Protein AF-0000000067832190 (afdb_homodimer)

Secondary structure (DSSP, 8-state):
-----HHHHHIIIIIHHHHHHHHH-TT-HHHHHHHHHHHHHHHHHHHHHHTTSSPPTT-SHHHHHHHHHH-HHHHHHHHHHHHHHHSSB--TT--SS-BT-EEEEETTEEEEE-TT----S---S---EEE-TTSPEEEHHHHHHHHHHHHHHHHHHTTSS----/-----HHHHHIIIIIHHHHHHHHHSTT-HHHHHHHHHHHHHHHHHHHHHHTTSSPPTT-SHHHHHHHHHH-HHHHHHHHHHHHHHHSSB--TT-SSS-BT---EE-SSSEE---TT----S---S---EEE-TTSPEEEHHHHHHHHHHHHHHHHHHTTSS----

pLDDT: mean 70.48, std 23.51, range [25.56, 98.0]

Nearest PDB structures (foldseek):
  3c1y-assembly1_A  TM=4.754E-01  e=5.681E+00  Thermotoga maritima
  3c1y-assembly1_A  TM=4.359E-01  e=8.847E+00  Thermotoga maritima

Radius of gyration: 19.04 Å; Cα contacts (8 Å, |Δi|>4): 516; chains: 2; bounding box: 38×61×47 Å

Foldseek 3Di:
DPPLQQLNVLCVPQQVVLVVQCVVPVLAQVSLLRNLQSLLVSLQSVCCSVVVNHADDVGSVVSQLVLCVVQVLSLQSVLVNCQAVPQFDCDPSNDWQDGGQGQDDDPHRSASGRPPADPDPPPDRSRRFNATPVRDTDHSVVSSVSSVVSVVVVCCVVPSDPPDD/DPPLQQLNVLCVPQQVVLVVQCVVPVLAQVSLLRNLQSLLVSLQSVCCSVVVNHADDVGSVVSQLVLCVVQVLSLVSVLQNCCVVPLADPDPSNDWADGPQGQDPDPHRSQSGRPPQDPPPPPDRSRRFNATPVRDTDHSVVSSVSSVVSVVVVCCVVPSDPPDD

Solvent-accessible surface area (backbone atoms only — not comparable to full-atom values): 17419 Å² total; per-residue (Å²): 128,79,70,73,54,67,50,59,51,45,39,64,39,32,27,50,50,24,44,50,55,13,67,75,44,70,63,41,46,44,34,48,51,36,22,38,38,36,54,39,33,46,55,38,44,41,38,18,53,76,52,76,68,34,76,38,89,85,41,47,54,66,56,48,53,54,45,21,70,77,29,54,46,50,37,47,35,41,38,52,36,43,12,64,48,61,34,27,27,79,53,85,81,44,75,55,44,47,68,59,14,23,35,34,72,48,101,70,40,64,23,36,22,23,83,70,55,63,83,62,83,70,67,70,75,69,62,54,34,48,33,33,64,86,56,49,66,41,53,53,69,55,50,52,50,47,26,51,52,44,46,53,52,50,34,32,73,72,62,76,36,74,75,81,127,128,82,73,76,55,66,50,58,51,46,39,64,45,31,26,51,50,24,43,50,55,15,67,75,45,71,61,40,41,41,34,48,52,36,22,38,39,36,54,41,33,47,54,39,44,40,36,17,52,76,52,76,69,33,76,38,90,84,42,49,53,65,57,48,52,54,46,22,71,77,29,54,45,50,37,53,34,41,40,53,36,41,14,62,48,59,29,27,29,82,54,82,82,42,78,56,46,50,74,69,13,34,37,35,75,46,100,60,42,67,19,38,19,22,74,64,54,60,84,61,83,71,67,73,74,68,60,56,37,46,32,35,62,86,50,50,68,40,53,56,70,56,50,52,50,46,27,52,52,44,47,52,53,50,34,34,72,72,62,78,36,74,75,81,127

Structure (mmCIF, N/CA/C/O backbone):
data_AF-0000000067832190-model_v1
#
loop_
_entity.id
_entity.type
_entity.pdbx_description
1 polymer 'Uncharacterized protein'
#
loop_
_atom_site.group_PDB
_atom_site.id
_atom_site.type_symbol
_atom_site.label_atom_id
_atom_site.label_alt_id
_atom_site.label_comp_id
_atom_site.label_asym_id
_atom_site.label_entity_id
_atom_site.label_seq_id
_atom_site.pdbx_PDB_ins_code
_atom_site.Cartn_x
_atom_site.Cartn_y
_atom_site.Cartn_z
_atom_site.occupancy
_atom_site.B_iso_or_equiv
_atom_site.auth_seq_id
_atom_site.auth_comp_id
_atom_site.auth_asym_id
_atom_site.auth_atom_id
_atom_site.pdbx_PDB_model_num
ATOM 1 N N . MET A 1 1 ? -8.539 31.016 -2.289 1 26.8 1 MET A N 1
ATOM 2 C CA . MET A 1 1 ? -8.609 29.922 -1.318 1 26.8 1 MET A CA 1
ATOM 3 C C . MET A 1 1 ? -7.406 29 -1.448 1 26.8 1 MET A C 1
ATOM 5 O O . MET A 1 1 ? -7.031 28.609 -2.557 1 26.8 1 MET A O 1
ATOM 9 N N . ARG A 1 2 ? -6.375 29 -0.613 1 38.53 2 ARG A N 1
ATOM 10 C CA . ARG A 1 2 ? -5.039 28.422 -0.777 1 38.53 2 ARG A CA 1
ATOM 11 C C . ARG A 1 2 ? -5.109 27 -1.298 1 38.53 2 ARG A C 1
ATOM 13 O O . ARG A 1 2 ? -6.055 26.266 -0.996 1 38.53 2 ARG A O 1
ATOM 20 N N . ALA A 1 3 ? -4.613 26.578 -2.48 1 40.94 3 ALA A N 1
ATOM 21 C CA . ALA A 1 3 ? -4.363 25.312 -3.15 1 40.94 3 ALA A CA 1
ATOM 22 C C . ALA A 1 3 ? -4.324 24.156 -2.146 1 40.94 3 ALA A C 1
ATOM 24 O O . ALA A 1 3 ? -3.576 24.203 -1.166 1 40.94 3 ALA A O 1
ATOM 25 N N . ALA A 1 4 ? -5.547 23.625 -1.804 1 51.28 4 ALA A N 1
ATOM 26 C CA . ALA A 1 4 ? -5.461 22.594 -0.769 1 51.28 4 ALA A CA 1
ATOM 27 C C . ALA A 1 4 ? -4.145 21.828 -0.868 1 51.28 4 ALA A C 1
ATOM 29 O O . ALA A 1 4 ? -3.746 21.406 -1.955 1 51.28 4 ALA A O 1
ATOM 30 N N . VAL A 1 5 ? -3.168 22.094 0.098 1 67.88 5 VAL A N 1
ATOM 31 C CA . VAL A 1 5 ? -1.81 21.562 0.161 1 67.88 5 VAL A CA 1
ATOM 32 C C . VAL A 1 5 ? -1.833 20.062 -0.071 1 67.88 5 VAL A C 1
ATOM 34 O O . VAL A 1 5 ? -2.76 19.375 0.363 1 67.88 5 VAL A O 1
ATOM 37 N N . VAL A 1 6 ? -1.251 19.5 -1.041 1 74.62 6 VAL A N 1
ATOM 38 C CA . VAL A 1 6 ? -1.171 18.141 -1.563 1 74.62 6 VAL A CA 1
ATOM 39 C C . VAL A 1 6 ? -1.273 17.141 -0.416 1 74.62 6 VAL A C 1
ATOM 41 O O . VAL A 1 6 ? -2.072 16.203 -0.471 1 74.62 6 VAL A O 1
ATOM 44 N N . PRO A 1 7 ? -0.743 17.422 0.753 1 84.12 7 PRO A N 1
ATOM 45 C CA . PRO A 1 7 ? -0.857 16.469 1.857 1 84.12 7 PRO A CA 1
ATOM 46 C C . PRO A 1 7 ? -2.271 16.391 2.43 1 84.12 7 PRO A C 1
ATOM 48 O O . PRO A 1 7 ? -2.754 15.312 2.756 1 84.12 7 PRO A O 1
ATOM 51 N N . ILE A 1 8 ? -2.979 17.469 2.463 1 86.69 8 ILE A N 1
ATOM 52 C CA . ILE A 1 8 ? -4.328 17.484 3.018 1 86.69 8 ILE A CA 1
ATOM 53 C C . ILE A 1 8 ? -5.289 16.797 2.047 1 86.69 8 ILE A C 1
ATOM 55 O O . ILE A 1 8 ? -6.164 16.031 2.465 1 86.69 8 ILE A O 1
ATOM 59 N N . ALA A 1 9 ? -5.039 17.062 0.841 1 78.88 9 ALA A N 1
ATOM 60 C CA . ALA A 1 9 ? -5.867 16.391 -0.166 1 78.88 9 ALA A CA 1
ATOM 61 C C . ALA A 1 9 ? -5.676 14.883 -0.123 1 78.88 9 ALA A C 1
ATOM 63 O O . ALA A 1 9 ? -6.645 14.125 -0.217 1 78.88 9 ALA A O 1
ATOM 64 N N . PHE A 1 10 ? -4.434 14.43 0.008 1 83.5 10 PHE A N 1
ATOM 65 C CA . PHE A 1 10 ? -4.152 13 0.092 1 83.5 10 PHE A CA 1
ATOM 66 C C . PHE A 1 10 ? -4.789 12.398 1.337 1 83.5 10 PHE A C 1
ATOM 68 O O . PHE A 1 10 ? -5.391 11.32 1.273 1 83.5 10 PHE A O 1
ATOM 75 N N . ARG A 1 11 ? -4.645 13.086 2.434 1 89.75 11 ARG A N 1
ATOM 76 C CA . ARG A 1 11 ? -5.262 12.625 3.674 1 89.75 11 ARG A CA 1
ATOM 77 C C . ARG A 1 11 ? -6.766 12.445 3.506 1 89.75 11 ARG A C 1
ATOM 79 O O . ARG A 1 11 ? -7.316 11.406 3.867 1 89.75 11 ARG A O 1
ATOM 86 N N . ASP A 1 12 ? -7.41 13.352 2.918 1 86.06 12 ASP A N 1
ATOM 87 C CA . ASP A 1 12 ? -8.867 13.383 2.836 1 86.06 12 ASP A CA 1
ATOM 88 C C . ASP A 1 12 ? -9.375 12.398 1.784 1 86.06 12 ASP A C 1
ATOM 90 O O . ASP A 1 12 ? -10.461 11.828 1.932 1 86.06 12 ASP A O 1
ATOM 94 N N . GLU A 1 13 ? -8.547 12.125 0.854 1 83.06 13 GLU A N 1
ATOM 95 C CA . GLU A 1 13 ? -9.008 11.32 -0.269 1 83.06 13 GLU A CA 1
ATOM 96 C C . GLU A 1 13 ? -8.609 9.859 -0.1 1 83.06 13 GLU A C 1
ATOM 98 O O . GLU A 1 13 ? -9.281 8.961 -0.613 1 83.06 13 GLU A O 1
ATOM 103 N N . PHE A 1 14 ? -7.559 9.664 0.592 1 87.75 14 PHE A N 1
ATOM 104 C CA . PHE A 1 14 ? -7.047 8.297 0.627 1 87.75 14 PHE A CA 1
ATOM 105 C C . PHE A 1 14 ? -6.949 7.793 2.062 1 87.75 14 PHE A C 1
ATOM 107 O O . PHE A 1 14 ? -7.402 6.688 2.371 1 87.75 14 PHE A O 1
ATOM 114 N N . VAL A 1 15 ? -6.391 8.625 2.91 1 92.94 15 VAL A N 1
ATOM 115 C CA . VAL A 1 15 ? -6.105 8.133 4.254 1 92.94 15 VAL A CA 1
ATOM 116 C C . VAL A 1 15 ? -7.406 7.953 5.027 1 92.94 15 VAL A C 1
ATOM 118 O O . VAL A 1 15 ? -7.691 6.859 5.527 1 92.94 15 VAL A O 1
ATOM 121 N N . LEU A 1 16 ? -8.219 8.977 5.102 1 95.19 16 LEU A N 1
ATOM 122 C CA . LEU A 1 16 ? -9.43 8.922 5.91 1 95.19 16 LEU A CA 1
ATOM 123 C C . LEU A 1 16 ? -10.414 7.898 5.355 1 95.19 16 LEU A C 1
ATOM 125 O O . LEU A 1 16 ? -10.953 7.078 6.102 1 95.19 16 LEU A O 1
ATOM 129 N N . PRO A 1 17 ? -10.594 7.836 4.059 1 91.75 17 PRO A N 1
ATOM 130 C CA . PRO A 1 17 ? -11.484 6.797 3.535 1 91.75 17 PRO A CA 1
ATOM 131 C C . PRO A 1 17 ? -10.961 5.387 3.793 1 91.75 17 PRO A C 1
ATOM 133 O O . PRO A 1 17 ? -11.742 4.461 4.023 1 91.75 17 PRO A O 1
ATOM 136 N N . ALA A 1 18 ? -9.641 5.199 3.73 1 93 18 ALA A N 1
ATOM 137 C CA . ALA A 1 18 ? -9.07 3.887 4.027 1 93 18 ALA A CA 1
ATOM 138 C C . ALA A 1 18 ? -9.375 3.465 5.461 1 93 18 ALA A C 1
ATOM 140 O O . ALA A 1 18 ? -9.672 2.297 5.723 1 93 18 ALA A O 1
ATOM 141 N N . ILE A 1 19 ? -9.281 4.418 6.332 1 94.75 19 ILE A N 1
ATOM 142 C CA . ILE A 1 19 ? -9.562 4.137 7.734 1 94.75 19 ILE A CA 1
ATOM 143 C C . ILE A 1 19 ? -11.047 3.814 7.906 1 94.75 19 ILE A C 1
ATOM 145 O O . ILE A 1 19 ? -11.406 2.898 8.648 1 94.75 19 ILE A O 1
ATOM 149 N N . GLU A 1 20 ? -11.875 4.52 7.23 1 94.19 20 GLU A N 1
ATOM 150 C CA . GLU A 1 20 ? -13.305 4.23 7.293 1 94.19 20 GLU A CA 1
ATOM 151 C C . GLU A 1 20 ? -13.617 2.844 6.734 1 94.19 20 GLU A C 1
ATOM 153 O O . GLU A 1 20 ? -14.43 2.111 7.293 1 94.19 20 GLU A O 1
ATOM 158 N N . PHE A 1 21 ? -12.953 2.605 5.66 1 88.69 21 PHE A N 1
ATOM 159 C CA . PHE A 1 21 ? -13.07 1.279 5.066 1 88.69 21 PHE A CA 1
ATOM 160 C C . PHE A 1 21 ? -12.719 0.197 6.078 1 88.69 21 PHE A C 1
ATOM 162 O O . PHE A 1 21 ? -13.414 -0.816 6.184 1 88.69 21 PHE A O 1
ATOM 169 N N . TRP A 1 22 ? -11.695 0.325 6.789 1 87.81 22 TRP A N 1
ATOM 170 C CA . TRP A 1 22 ? -11.266 -0.619 7.816 1 87.81 22 TRP A CA 1
ATOM 171 C C . TRP A 1 22 ? -12.281 -0.676 8.961 1 87.81 22 TRP A C 1
ATOM 173 O O . TRP A 1 22 ? -12.641 -1.76 9.422 1 87.81 22 TRP A O 1
ATOM 183 N N . ARG A 1 23 ? -12.836 0.45 9.383 1 90.44 23 ARG A N 1
ATOM 184 C CA . ARG A 1 23 ? -13.766 0.518 10.508 1 90.44 23 ARG A CA 1
ATOM 185 C C . ARG A 1 23 ? -15.047 -0.248 10.203 1 90.44 23 ARG A C 1
ATOM 187 O O . ARG A 1 23 ? -15.672 -0.8 11.117 1 90.44 23 ARG A O 1
ATOM 194 N N . GLU A 1 24 ? -15.375 -0.333 8.922 1 88.25 24 GLU A N 1
ATOM 195 C CA . GLU A 1 24 ? -16.594 -1.043 8.531 1 88.25 24 GLU A CA 1
ATOM 196 C C . GLU A 1 24 ? -16.453 -2.543 8.781 1 88.25 24 GLU A C 1
ATOM 198 O O . GLU A 1 24 ? -17.438 -3.215 9.102 1 88.25 24 GLU A O 1
ATOM 203 N N . GLN A 1 25 ? -15.273 -3.104 8.562 1 83.94 25 GLN A N 1
ATOM 204 C CA . GLN A 1 25 ? -14.984 -4.516 8.797 1 83.94 25 GLN A CA 1
ATOM 205 C C . GLN A 1 25 ? -13.57 -4.707 9.336 1 83.94 25 GLN A C 1
ATOM 207 O O . GLN A 1 25 ? -12.688 -5.195 8.633 1 83.94 25 GLN A O 1
ATOM 212 N N . PRO A 1 26 ? -13.422 -4.449 10.617 1 78.19 26 PRO A N 1
ATOM 213 C CA . PRO A 1 26 ? -12.078 -4.383 11.203 1 78.19 26 PRO A CA 1
ATOM 214 C C . PRO A 1 26 ? -11.398 -5.746 11.273 1 78.19 26 PRO A C 1
ATOM 216 O O . PRO A 1 26 ? -10.188 -5.828 11.484 1 78.19 26 PRO A O 1
ATOM 219 N N . ASN A 1 27 ? -12.164 -6.805 10.945 1 72.75 27 ASN A N 1
ATOM 220 C CA . ASN A 1 27 ? -11.586 -8.141 11.055 1 72.75 27 ASN A CA 1
ATOM 221 C C . ASN A 1 27 ? -11.047 -8.633 9.711 1 72.75 27 ASN A C 1
ATOM 223 O O . ASN A 1 27 ? -10.477 -9.719 9.633 1 72.75 27 ASN A O 1
ATOM 227 N N . GLN A 1 28 ? -11.164 -7.844 8.648 1 77.69 28 GLN A N 1
ATOM 228 C CA . GLN A 1 28 ? -10.602 -8.203 7.355 1 77.69 28 GLN A CA 1
ATOM 229 C C . GLN A 1 28 ? -9.188 -7.645 7.195 1 77.69 28 GLN A C 1
ATOM 231 O O . GLN A 1 28 ? -9.008 -6.43 7.113 1 77.69 28 GLN A O 1
ATOM 236 N N . PRO A 1 29 ? -8.211 -8.445 7.086 1 78.44 29 PRO A N 1
ATOM 237 C CA . PRO A 1 29 ? -6.816 -8.008 7.109 1 78.44 29 PRO A CA 1
ATOM 238 C C . PRO A 1 29 ? -6.48 -7.055 5.965 1 78.44 29 PRO A C 1
ATOM 240 O O . PRO A 1 29 ? -5.672 -6.137 6.141 1 78.44 29 PRO A O 1
ATOM 243 N N . VAL A 1 30 ? -7.102 -7.285 4.871 1 84.38 30 VAL A N 1
ATOM 244 C CA . VAL A 1 30 ? -6.773 -6.473 3.703 1 84.38 30 VAL A CA 1
ATOM 245 C C . VAL A 1 30 ? -7.172 -5.023 3.955 1 84.38 30 VAL A C 1
ATOM 247 O O . VAL A 1 30 ? -6.5 -4.098 3.486 1 84.38 30 VAL A O 1
ATOM 250 N N . ARG A 1 31 ? -8.227 -4.805 4.738 1 86.62 31 ARG A N 1
ATOM 251 C CA . ARG A 1 31 ? -8.68 -3.451 5.027 1 86.62 31 ARG A CA 1
ATOM 252 C C . ARG A 1 31 ? -7.723 -2.744 5.98 1 86.62 31 ARG A C 1
ATOM 254 O O . ARG A 1 31 ? -7.469 -1.546 5.84 1 86.62 31 ARG A O 1
ATOM 261 N N . ALA A 1 32 ? -7.199 -3.537 6.945 1 84.56 32 ALA A N 1
ATOM 262 C CA . ALA A 1 32 ? -6.172 -2.996 7.832 1 84.56 32 ALA A CA 1
ATOM 263 C C . ALA A 1 32 ? -4.91 -2.641 7.055 1 84.56 32 ALA A C 1
ATOM 265 O O . ALA A 1 32 ? -4.332 -1.567 7.254 1 84.56 32 ALA A O 1
ATOM 266 N N . ALA A 1 33 ? -4.504 -3.52 6.195 1 85.94 33 ALA A N 1
ATOM 267 C CA . ALA A 1 33 ? -3.322 -3.281 5.375 1 85.94 33 ALA A CA 1
ATOM 268 C C . ALA A 1 33 ? -3.484 -2.02 4.531 1 85.94 33 ALA A C 1
ATOM 270 O O . ALA A 1 33 ? -2.539 -1.242 4.375 1 85.94 33 ALA A O 1
ATOM 271 N N . CYS A 1 34 ? -4.676 -1.822 4.004 1 90.88 34 CYS A N 1
ATOM 272 C CA . CYS A 1 34 ? -4.961 -0.639 3.197 1 90.88 34 CYS A CA 1
ATOM 273 C C . CYS A 1 34 ? -4.832 0.631 4.031 1 90.88 34 CYS A C 1
ATOM 275 O O . CYS A 1 34 ? -4.164 1.581 3.621 1 90.88 34 CYS A O 1
ATOM 277 N N . ALA A 1 35 ? -5.473 0.634 5.195 1 92.06 35 ALA A N 1
ATOM 278 C CA . ALA A 1 35 ? -5.418 1.804 6.066 1 92.06 35 ALA A CA 1
ATOM 279 C C . ALA A 1 35 ? -3.98 2.125 6.465 1 92.06 35 ALA A C 1
ATOM 281 O O . ALA A 1 35 ? -3.535 3.27 6.336 1 92.06 35 ALA A O 1
ATOM 282 N N . ILE A 1 36 ? -3.244 1.108 6.859 1 89.56 36 ILE A N 1
ATOM 283 C CA . ILE A 1 36 ? -1.863 1.268 7.301 1 89.56 36 ILE A CA 1
ATOM 284 C C . ILE A 1 36 ? -1.009 1.784 6.145 1 89.56 36 ILE A C 1
ATOM 286 O O . ILE A 1 36 ? -0.194 2.693 6.328 1 89.56 36 ILE A O 1
ATOM 290 N N . SER A 1 37 ? -1.224 1.258 5.016 1 91.75 37 SER A N 1
ATOM 291 C CA . SER A 1 37 ? -0.474 1.661 3.83 1 91.75 37 SER A CA 1
ATOM 292 C C . SER A 1 37 ? -0.701 3.135 3.508 1 91.75 37 SER A C 1
ATOM 294 O O . SER A 1 37 ? 0.255 3.879 3.279 1 91.75 37 SER A O 1
ATOM 296 N N . GLN A 1 38 ? -1.964 3.547 3.502 1 91.5 38 GLN A N 1
ATOM 297 C CA . GLN A 1 38 ? -2.262 4.93 3.146 1 91.5 38 GLN A CA 1
ATOM 298 C C . GLN A 1 38 ? -1.728 5.895 4.203 1 91.5 38 GLN A C 1
ATOM 300 O O . GLN A 1 38 ? -1.257 6.984 3.871 1 91.5 38 GLN A O 1
ATOM 305 N N . ILE A 1 39 ? -1.801 5.516 5.445 1 95.25 39 ILE A N 1
ATOM 306 C CA . ILE A 1 39 ? -1.241 6.34 6.512 1 95.25 39 ILE A CA 1
ATOM 307 C C . ILE A 1 39 ? 0.264 6.496 6.305 1 95.25 39 ILE A C 1
ATOM 309 O O . ILE A 1 39 ? 0.807 7.594 6.461 1 95.25 39 ILE A O 1
ATOM 313 N N . ASP A 1 40 ? 0.921 5.418 5.969 1 93.19 40 ASP A N 1
ATOM 314 C CA . ASP A 1 40 ? 2.365 5.461 5.762 1 93.19 40 ASP A CA 1
ATOM 315 C C . ASP A 1 40 ? 2.717 6.285 4.523 1 93.19 40 ASP A C 1
ATOM 317 O O . ASP A 1 40 ? 3.695 7.031 4.527 1 93.19 40 ASP A O 1
ATOM 321 N N . ILE A 1 41 ? 1.971 6.148 3.439 1 90.12 41 ILE A N 1
ATOM 322 C CA . ILE A 1 41 ? 2.244 6.844 2.188 1 90.12 41 ILE A CA 1
ATOM 323 C C . ILE A 1 41 ? 2.127 8.352 2.398 1 90.12 41 ILE A C 1
ATOM 325 O O . ILE A 1 41 ? 2.826 9.133 1.747 1 90.12 41 ILE A O 1
ATOM 329 N N . LEU A 1 42 ? 1.267 8.773 3.35 1 91.62 42 LEU A N 1
ATOM 330 C CA . LEU A 1 42 ? 1.141 10.195 3.641 1 91.62 42 LEU A CA 1
ATOM 331 C C . LEU A 1 42 ? 2.492 10.797 4.016 1 91.62 42 LEU A C 1
ATOM 333 O O . LEU A 1 42 ? 2.777 11.945 3.684 1 91.62 42 LEU A O 1
ATOM 337 N N . ALA A 1 43 ? 3.371 10.031 4.688 1 93.44 43 ALA A N 1
ATOM 338 C CA . ALA A 1 43 ? 4.699 10.523 5.043 1 93.44 43 ALA A CA 1
ATOM 339 C C . ALA A 1 43 ? 5.508 10.859 3.795 1 93.44 43 ALA A C 1
ATOM 341 O O . ALA A 1 43 ? 6.246 11.852 3.775 1 93.44 43 ALA A O 1
ATOM 342 N N . GLU A 1 44 ? 5.387 10.016 2.801 1 86.88 44 GLU A 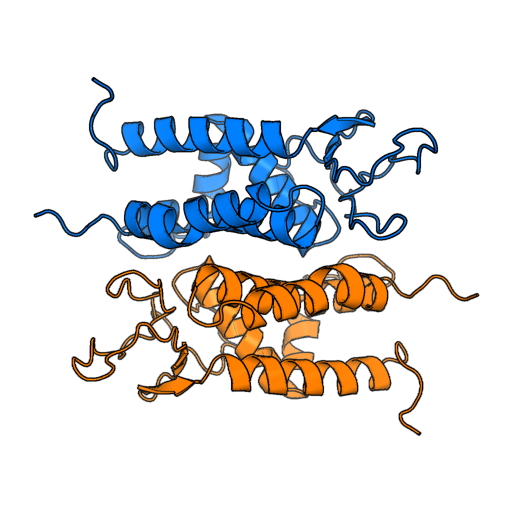N 1
ATOM 343 C CA . GLU A 1 44 ? 6.078 10.297 1.545 1 86.88 44 GLU A CA 1
ATOM 344 C C . GLU A 1 44 ? 5.5 11.531 0.861 1 86.88 44 GLU A C 1
ATOM 346 O O . GLU A 1 44 ? 6.242 12.359 0.333 1 86.88 44 GLU A O 1
ATOM 351 N N . VAL A 1 45 ? 4.199 11.641 0.871 1 83.94 45 VAL A N 1
ATOM 352 C CA . VAL A 1 45 ? 3.512 12.781 0.262 1 83.94 45 VAL A CA 1
ATOM 353 C C . VAL A 1 45 ? 3.955 14.07 0.938 1 83.94 45 VAL A C 1
ATOM 355 O O . VAL A 1 45 ? 4.258 15.062 0.263 1 83.94 45 VAL A O 1
ATOM 358 N N . VAL A 1 46 ? 4.02 14.062 2.246 1 88.69 46 VAL A N 1
ATOM 359 C CA . VAL A 1 46 ? 4.434 15.242 3.002 1 88.69 46 VAL A CA 1
ATOM 360 C C . VAL A 1 46 ? 5.902 15.547 2.711 1 88.69 46 VAL A C 1
ATOM 362 O O . VAL A 1 46 ? 6.27 16.703 2.498 1 88.69 46 VAL A O 1
ATOM 365 N N . ALA A 1 47 ? 6.746 14.492 2.686 1 87.94 47 ALA A N 1
ATOM 366 C CA . ALA A 1 47 ? 8.164 14.688 2.391 1 87.94 47 ALA A CA 1
ATOM 367 C C . ALA A 1 47 ? 8.359 15.367 1.042 1 87.94 47 ALA A C 1
ATOM 369 O O . ALA A 1 47 ? 9.164 16.297 0.917 1 87.94 47 ALA A O 1
ATOM 370 N N . ILE A 1 48 ? 7.637 14.93 0.047 1 79.44 48 ILE A N 1
ATOM 371 C CA . ILE A 1 48 ? 7.715 15.484 -1.302 1 79.44 48 ILE A CA 1
ATOM 372 C C . ILE A 1 48 ? 7.25 16.938 -1.294 1 79.44 48 ILE A C 1
ATOM 374 O O . ILE A 1 48 ? 7.902 17.812 -1.874 1 79.44 48 ILE A O 1
ATOM 378 N N . ASP A 1 49 ? 6.117 17.125 -0.627 1 80.56 49 ASP A N 1
ATOM 379 C CA . ASP A 1 49 ? 5.574 18.484 -0.571 1 80.56 49 ASP A CA 1
ATOM 380 C C . ASP A 1 49 ? 6.547 19.438 0.121 1 80.56 49 ASP A C 1
ATOM 382 O O . ASP A 1 49 ? 6.766 20.547 -0.347 1 80.56 49 ASP A O 1
ATOM 386 N N . GLN A 1 50 ? 7.148 19.016 1.207 1 86.56 50 GLN A N 1
ATOM 387 C CA . GLN A 1 50 ? 8.102 19.828 1.959 1 86.56 50 GLN A CA 1
ATOM 388 C C . GLN A 1 50 ? 9.359 20.109 1.139 1 86.56 50 GLN A C 1
ATOM 390 O O . GLN A 1 50 ? 10.086 21.062 1.414 1 86.56 50 GLN A O 1
ATOM 395 N N . SER A 1 51 ? 9.625 19.281 0.186 1 81.69 51 SER A N 1
ATOM 396 C CA . SER A 1 51 ? 10.812 19.422 -0.641 1 81.69 51 SER A CA 1
ATOM 397 C C . SER A 1 51 ? 10.5 20.172 -1.932 1 81.69 51 SER A C 1
ATOM 399 O O . SER A 1 51 ? 11.281 20.125 -2.889 1 81.69 51 SER A O 1
ATOM 401 N N . GLY A 1 52 ? 9.383 20.781 -2.053 1 72.5 52 GLY A N 1
ATOM 402 C CA . GLY A 1 52 ? 9.031 21.594 -3.211 1 72.5 52 GLY A CA 1
ATOM 403 C C . GLY A 1 52 ? 8.398 20.797 -4.332 1 72.5 52 GLY A C 1
ATOM 404 O O . GLY A 1 52 ? 8.484 21.172 -5.5 1 72.5 52 GLY A O 1
ATOM 405 N N . GLY A 1 53 ? 7.906 19.625 -3.938 1 70.5 53 GLY A N 1
ATOM 406 C CA . GLY A 1 53 ? 7.156 18.859 -4.918 1 70.5 53 GLY A CA 1
ATOM 407 C C . GLY A 1 53 ? 7.984 17.781 -5.598 1 70.5 53 GLY A C 1
ATOM 408 O O . GLY A 1 53 ? 7.523 17.156 -6.551 1 70.5 53 GLY A O 1
ATOM 409 N N . GLN A 1 54 ? 9.203 17.688 -5.105 1 66.75 54 GLN A N 1
ATOM 410 C CA . GLN A 1 54 ? 10.078 16.641 -5.629 1 66.75 54 GLN A CA 1
ATOM 411 C C . GLN A 1 54 ? 10.586 15.734 -4.512 1 66.75 54 GLN A C 1
ATOM 413 O O . GLN A 1 54 ? 10.648 16.156 -3.352 1 66.75 54 GLN A O 1
ATOM 418 N N . LEU A 1 55 ? 10.727 14.516 -5 1 69 55 LEU A N 1
ATOM 419 C CA . LEU A 1 55 ? 11.352 13.641 -4.02 1 69 55 LEU A CA 1
ATOM 420 C C . LEU A 1 55 ? 12.703 14.188 -3.578 1 69 55 LEU A C 1
ATOM 422 O O . LEU A 1 55 ? 13.508 14.594 -4.414 1 69 55 LEU A O 1
ATOM 426 N N . PRO A 1 56 ? 12.844 14.344 -2.281 1 74.44 56 PRO A N 1
ATOM 427 C CA . PRO A 1 56 ? 14.133 14.836 -1.787 1 74.44 56 PRO A CA 1
ATOM 428 C C . PRO A 1 56 ? 15.305 13.977 -2.25 1 74.44 56 PRO A C 1
ATOM 430 O O . PRO A 1 56 ? 15.125 12.805 -2.594 1 74.44 56 PRO A O 1
ATOM 433 N N . ARG A 1 57 ? 16.5 14.703 -2.221 1 76.19 57 ARG A N 1
ATOM 434 C CA . ARG A 1 57 ? 17.703 13.938 -2.477 1 76.19 57 ARG A CA 1
ATOM 435 C C . ARG A 1 57 ? 17.875 12.812 -1.456 1 76.19 57 ARG A C 1
ATOM 437 O O . ARG A 1 57 ? 17.766 13.047 -0.249 1 76.19 57 ARG A O 1
ATOM 444 N N . GLY A 1 58 ? 17.922 11.609 -1.833 1 75.69 58 GLY A N 1
ATOM 445 C CA . GLY A 1 58 ? 18.047 10.477 -0.928 1 75.69 58 GLY A CA 1
ATOM 446 C C . GLY A 1 58 ? 16.719 9.789 -0.646 1 75.69 58 GLY A C 1
ATOM 447 O O . GLY A 1 58 ? 16.656 8.867 0.164 1 75.69 58 GLY A O 1
ATOM 448 N N . GLY A 1 59 ? 15.68 10.438 -1.162 1 81.06 59 GLY A N 1
ATOM 449 C CA . GLY A 1 59 ? 14.367 9.836 -0.967 1 81.06 59 GLY A CA 1
ATOM 450 C C . GLY A 1 59 ? 13.648 10.367 0.259 1 81.06 59 GLY A C 1
ATOM 451 O O . GLY A 1 59 ? 14.094 11.336 0.879 1 81.06 59 GLY A O 1
ATOM 452 N N . ALA A 1 60 ? 12.547 9.742 0.583 1 85.88 60 ALA A N 1
ATOM 453 C CA . ALA A 1 60 ? 11.727 10.188 1.71 1 85.88 60 ALA A CA 1
ATOM 454 C C . ALA A 1 60 ? 12.25 9.617 3.025 1 85.88 60 ALA A C 1
ATOM 456 O O . ALA A 1 60 ? 11.742 9.953 4.098 1 85.88 60 ALA A O 1
ATOM 457 N N . GLY A 1 61 ? 13.289 8.797 2.949 1 89 61 GLY A N 1
ATOM 458 C CA . GLY A 1 61 ? 13.812 8.062 4.09 1 89 61 GLY A CA 1
ATOM 459 C C . GLY A 1 61 ? 14.203 8.961 5.25 1 89 61 GLY A C 1
ATOM 460 O O . GLY A 1 61 ? 13.672 8.812 6.355 1 89 61 GLY A O 1
ATOM 461 N N . PRO A 1 62 ? 15.078 9.953 5.02 1 88.56 62 PRO A N 1
ATOM 462 C CA . PRO A 1 62 ? 15.508 10.836 6.113 1 88.56 62 PRO A CA 1
ATOM 463 C C . PRO A 1 62 ? 14.336 11.562 6.77 1 88.56 62 PRO A C 1
ATOM 465 O O . PRO A 1 62 ? 14.289 11.68 7.996 1 88.56 62 PRO A O 1
ATOM 468 N N . PHE A 1 63 ? 13.422 12.117 6.023 1 91.56 63 PHE A N 1
ATOM 469 C CA . PHE A 1 63 ? 12.242 12.758 6.578 1 91.56 63 PHE A CA 1
ATOM 470 C C . PHE A 1 63 ? 11.453 11.789 7.441 1 91.56 63 PHE A C 1
ATOM 472 O O . PHE A 1 63 ? 11.016 12.141 8.539 1 91.56 63 PHE A O 1
ATOM 479 N N . ARG A 1 64 ? 11.289 10.57 6.953 1 92.81 64 ARG A N 1
ATOM 480 C CA . ARG A 1 64 ? 10.516 9.562 7.668 1 92.81 64 ARG A CA 1
ATOM 481 C C . ARG A 1 64 ? 11.219 9.141 8.953 1 92.81 64 ARG A C 1
ATOM 483 O O . ARG A 1 64 ? 10.562 8.859 9.961 1 92.81 64 ARG A O 1
ATOM 490 N N . ASP A 1 65 ? 12.5 9.062 8.867 1 88.94 65 ASP A N 1
ATOM 491 C CA . ASP A 1 65 ? 13.266 8.758 10.07 1 88.94 65 ASP A CA 1
ATOM 492 C C . ASP A 1 65 ? 13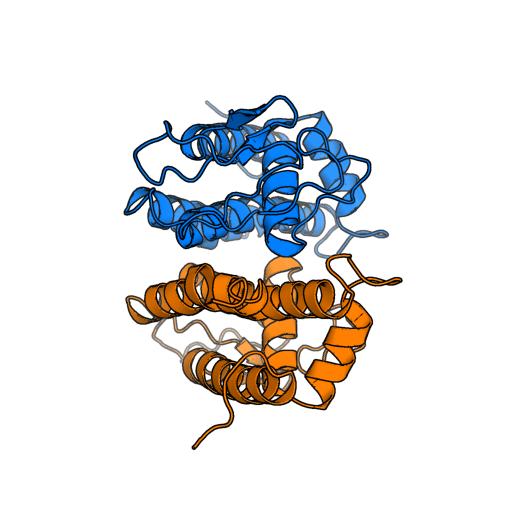.078 9.844 11.133 1 88.94 65 ASP A C 1
ATOM 494 O O . ASP A 1 65 ? 12.805 9.539 12.297 1 88.94 65 ASP A O 1
ATOM 498 N N . ASP A 1 66 ? 13.203 11.086 10.75 1 92 66 ASP A N 1
ATOM 499 C CA . ASP A 1 66 ? 13 12.211 11.664 1 92 66 ASP A CA 1
ATOM 500 C C . ASP A 1 66 ? 11.57 12.211 12.211 1 92 66 ASP A C 1
ATOM 502 O O . ASP A 1 66 ? 11.367 12.43 13.414 1 92 66 ASP A O 1
ATOM 506 N N . LEU A 1 67 ? 10.648 12 11.344 1 95.06 67 LEU A N 1
ATOM 507 C CA . LEU A 1 67 ? 9.242 11.93 11.719 1 95.06 67 LEU A CA 1
ATOM 508 C C . LEU A 1 67 ? 9.016 10.844 12.766 1 95.06 67 LEU A C 1
ATOM 510 O O . LEU A 1 67 ? 8.312 11.062 13.758 1 95.06 67 LEU A O 1
ATOM 514 N N . GLY A 1 68 ? 9.594 9.656 12.508 1 91.38 68 GLY A N 1
ATOM 515 C CA . GLY A 1 68 ? 9.461 8.555 13.438 1 91.38 68 GLY A CA 1
ATOM 516 C C . GLY A 1 68 ? 10.055 8.844 14.805 1 91.38 68 GLY A C 1
ATOM 517 O O . GLY A 1 68 ? 9.57 8.352 15.82 1 91.38 68 GLY A O 1
ATOM 518 N N . GLN A 1 69 ? 11.117 9.594 14.82 1 90.06 69 GLN A N 1
ATOM 519 C CA . GLN A 1 69 ? 11.719 9.992 16.078 1 90.06 69 GLN A CA 1
ATOM 520 C C . GLN A 1 69 ? 10.812 10.945 16.844 1 90.06 69 GLN A C 1
ATOM 522 O O . GLN A 1 69 ? 10.672 10.836 18.078 1 90.06 69 GLN A O 1
ATOM 527 N N . ARG A 1 70 ? 10.172 11.859 16.203 1 94.25 70 ARG A N 1
ATOM 528 C CA . ARG A 1 70 ? 9.273 12.812 16.828 1 94.25 70 ARG A CA 1
ATOM 529 C C . ARG A 1 70 ? 7.941 12.164 17.188 1 94.25 70 ARG A C 1
ATOM 531 O O . ARG A 1 70 ? 7.355 12.477 18.234 1 94.25 70 ARG A O 1
ATOM 538 N N . GLU A 1 71 ? 7.5 11.305 16.266 1 94.75 71 GLU A N 1
ATOM 539 C CA . GLU A 1 71 ? 6.203 10.641 16.391 1 94.75 71 GLU A CA 1
ATOM 540 C C . GLU A 1 71 ? 6.348 9.125 16.281 1 94.75 71 GLU A C 1
ATOM 542 O O . GLU A 1 71 ? 6.113 8.555 15.219 1 94.75 71 GLU A O 1
ATOM 547 N N . PRO A 1 72 ? 6.598 8.414 17.375 1 86.88 72 PRO A N 1
ATOM 548 C CA . PRO A 1 72 ? 6.855 6.977 17.344 1 86.88 72 PRO A CA 1
ATOM 549 C C . PRO A 1 72 ? 5.691 6.176 16.766 1 86.88 72 PRO A C 1
ATOM 551 O O . PRO A 1 72 ? 5.906 5.121 16.156 1 86.88 72 PRO A O 1
ATOM 554 N N . ALA A 1 73 ? 4.477 6.699 16.906 1 87.25 73 ALA A N 1
ATOM 555 C CA . ALA A 1 73 ? 3.316 6.02 16.344 1 87.25 73 ALA A CA 1
ATOM 556 C C . ALA A 1 73 ? 3.441 5.887 14.828 1 87.25 73 ALA A C 1
ATOM 558 O O . ALA A 1 73 ? 2.994 4.895 14.242 1 87.25 73 ALA A O 1
ATOM 559 N N . LEU A 1 74 ? 4.082 6.863 14.219 1 92.5 74 LEU A N 1
ATOM 560 C CA . LEU A 1 74 ? 4.234 6.828 12.773 1 92.5 74 LEU A CA 1
ATOM 561 C C . LEU A 1 74 ? 5.375 5.898 12.367 1 92.5 74 LEU A C 1
ATOM 563 O O . LEU A 1 74 ? 5.352 5.32 11.281 1 92.5 74 LEU A O 1
ATOM 567 N N . ALA A 1 75 ? 6.367 5.723 13.219 1 85.88 75 ALA A N 1
ATOM 568 C CA . ALA A 1 75 ? 7.398 4.711 12.992 1 85.88 75 ALA A CA 1
ATOM 569 C C . ALA A 1 75 ? 6.805 3.305 13.039 1 85.88 75 ALA A C 1
ATOM 571 O O . ALA A 1 75 ? 7.188 2.434 12.258 1 85.88 75 ALA A O 1
ATOM 572 N N . ARG A 1 76 ? 5.844 3.123 13.906 1 83.19 76 ARG A N 1
ATOM 573 C CA . ARG A 1 76 ? 5.184 1.825 14.016 1 83.19 76 ARG A CA 1
ATOM 574 C C . ARG A 1 76 ? 4.348 1.534 12.773 1 83.19 76 ARG A C 1
ATOM 576 O O . ARG A 1 76 ? 4.297 0.395 12.305 1 83.19 76 ARG A O 1
ATOM 583 N N . ILE A 1 77 ? 3.689 2.557 12.273 1 87.62 77 ILE A N 1
ATOM 584 C CA . ILE A 1 77 ? 2.938 2.42 11.031 1 87.62 77 ILE A CA 1
ATOM 585 C C . ILE A 1 77 ? 3.883 2.025 9.898 1 87.62 77 ILE A C 1
ATOM 587 O O . ILE A 1 77 ? 3.57 1.136 9.109 1 87.62 77 ILE A O 1
ATOM 591 N N . ARG A 1 78 ? 5.004 2.666 9.828 1 86.94 78 ARG A N 1
ATOM 592 C CA . ARG A 1 78 ? 5.988 2.363 8.789 1 86.94 78 ARG A CA 1
ATOM 593 C C . ARG A 1 78 ? 6.465 0.917 8.898 1 86.94 78 ARG A C 1
ATOM 595 O O . ARG A 1 78 ? 6.559 0.214 7.887 1 86.94 78 ARG A O 1
ATOM 602 N N . ASP A 1 79 ? 6.766 0.528 10.055 1 79.06 79 ASP A N 1
ATOM 603 C CA . ASP A 1 79 ? 7.215 -0.844 10.273 1 79.06 79 ASP A CA 1
ATOM 604 C C . ASP A 1 79 ? 6.141 -1.846 9.859 1 79.06 79 ASP A C 1
ATOM 606 O O . ASP A 1 79 ? 6.441 -2.867 9.234 1 79.06 79 ASP A O 1
ATOM 610 N N . ALA A 1 80 ? 4.906 -1.588 10.258 1 79.5 80 ALA A N 1
ATOM 611 C CA . ALA A 1 80 ? 3.795 -2.461 9.891 1 79.5 80 ALA A CA 1
ATOM 612 C C . ALA A 1 80 ? 3.625 -2.533 8.375 1 79.5 80 ALA A C 1
ATOM 614 O O . ALA A 1 80 ? 3.445 -3.615 7.812 1 79.5 80 ALA A O 1
ATOM 615 N N . HIS A 1 81 ? 3.693 -1.408 7.75 1 84.38 81 HIS A N 1
ATOM 616 C CA . HIS A 1 81 ? 3.566 -1.359 6.297 1 84.38 81 HIS A CA 1
ATOM 617 C C . HIS A 1 81 ? 4.703 -2.111 5.617 1 84.38 81 HIS A C 1
ATOM 619 O O . HIS A 1 81 ? 4.473 -2.904 4.703 1 84.38 81 HIS A O 1
ATOM 625 N N . ASP A 1 82 ? 5.938 -1.849 6.031 1 79.69 82 ASP A N 1
ATOM 626 C CA . ASP A 1 82 ? 7.102 -2.512 5.457 1 79.69 82 ASP A CA 1
ATOM 627 C C . ASP A 1 82 ? 7.027 -4.023 5.652 1 79.69 82 ASP A C 1
ATOM 629 O O . ASP A 1 82 ? 7.41 -4.789 4.766 1 79.69 82 ASP A O 1
ATOM 633 N N . SER A 1 83 ? 6.578 -4.406 6.801 1 74.88 83 SER A N 1
ATOM 634 C CA . SER A 1 83 ? 6.438 -5.832 7.066 1 74.88 83 SER A CA 1
ATOM 635 C C . SER A 1 83 ? 5.422 -6.473 6.125 1 74.88 83 SER A C 1
ATOM 637 O O . SER A 1 83 ? 5.617 -7.605 5.676 1 74.88 83 SER A O 1
ATOM 639 N N . HIS A 1 84 ? 4.355 -5.789 5.883 1 78.19 84 HIS A N 1
ATOM 640 C CA . HIS A 1 84 ? 3.338 -6.297 4.969 1 78.19 84 HIS A CA 1
ATOM 641 C C . HIS A 1 84 ? 3.879 -6.414 3.549 1 78.19 84 HIS A C 1
ATOM 643 O O . HIS A 1 84 ? 3.641 -7.414 2.869 1 78.19 84 HIS A O 1
ATOM 649 N N . LYS A 1 85 ? 4.613 -5.461 3.146 1 76.5 85 LYS A N 1
ATOM 650 C CA . LYS A 1 85 ? 5.09 -5.402 1.768 1 76.5 85 LYS A CA 1
ATOM 651 C C . LYS A 1 85 ? 6.266 -6.352 1.551 1 76.5 85 LYS A C 1
ATOM 653 O O . LYS A 1 85 ? 6.426 -6.91 0.465 1 76.5 85 LYS A O 1
ATOM 658 N N . HIS A 1 86 ? 7.121 -6.441 2.609 1 69.5 86 HIS A N 1
ATOM 659 C CA . HIS A 1 86 ? 8.383 -7.156 2.426 1 69.5 86 HIS A CA 1
ATOM 660 C C . HIS A 1 86 ? 8.375 -8.484 3.176 1 69.5 86 HIS A C 1
ATOM 662 O O . HIS A 1 86 ? 9.281 -9.305 2.996 1 69.5 86 HIS A O 1
ATOM 668 N N . GLY A 1 87 ? 7.422 -8.766 3.898 1 62.75 87 GLY A N 1
ATOM 669 C CA . GLY A 1 87 ? 7.383 -9.961 4.727 1 62.75 87 GLY A CA 1
ATOM 670 C C . GLY A 1 87 ? 8.328 -9.891 5.914 1 62.75 87 GLY A C 1
ATOM 671 O O . GLY A 1 87 ? 8.289 -10.758 6.789 1 62.75 87 GLY A O 1
ATOM 672 N N . HIS A 1 88 ? 9.289 -8.93 5.824 1 58.5 88 HIS A N 1
ATOM 673 C CA . HIS A 1 88 ? 10.258 -8.75 6.906 1 58.5 88 HIS A CA 1
ATOM 674 C C . HIS A 1 88 ? 10.648 -7.285 7.047 1 58.5 88 HIS A C 1
ATOM 676 O O . HIS A 1 88 ? 10.461 -6.492 6.121 1 58.5 88 HIS A O 1
ATOM 682 N N . LEU A 1 89 ? 10.992 -6.996 8.273 1 54.19 89 LEU A N 1
ATOM 683 C CA . LEU A 1 89 ? 11.594 -5.684 8.492 1 54.19 89 LEU A CA 1
ATOM 684 C C . LEU A 1 89 ? 13.102 -5.734 8.281 1 54.19 89 LEU A C 1
ATOM 686 O O . LEU A 1 89 ? 13.773 -6.652 8.758 1 54.19 89 LEU A O 1
ATOM 690 N N . SER A 1 90 ? 13.57 -4.941 7.352 1 53.41 90 SER A N 1
ATOM 691 C CA . SER A 1 90 ? 15.016 -4.953 7.133 1 53.41 90 SER A CA 1
ATOM 692 C C . SER A 1 90 ? 15.625 -3.586 7.406 1 53.41 90 SER A C 1
ATOM 694 O O . SER A 1 90 ? 16.844 -3.418 7.328 1 53.41 90 SER A O 1
ATOM 696 N N . ARG A 1 91 ? 14.781 -2.68 7.918 1 50 91 ARG A N 1
ATOM 697 C CA . ARG A 1 91 ? 15.328 -1.342 8.133 1 50 91 ARG A CA 1
ATOM 698 C C . ARG A 1 91 ? 15.977 -1.229 9.508 1 50 91 ARG A C 1
ATOM 700 O O . ARG A 1 91 ? 15.391 -1.648 10.508 1 50 91 ARG A O 1
ATOM 707 N N . ARG A 1 92 ? 17.078 -0.683 9.383 1 50.5 92 ARG A N 1
ATOM 708 C CA . ARG A 1 92 ? 17.797 -0.464 10.625 1 50.5 92 ARG A CA 1
ATOM 709 C C . ARG A 1 92 ? 17 0.412 11.586 1 50.5 92 ARG A C 1
ATOM 711 O O . ARG A 1 92 ? 17.109 0.262 12.805 1 50.5 92 ARG A O 1
ATOM 718 N N . SER A 1 93 ? 16.25 1.375 11.125 1 44.47 93 SER A N 1
ATOM 719 C CA . SER A 1 93 ? 15.523 2.316 11.969 1 44.47 93 SER A CA 1
ATOM 720 C C . SER A 1 93 ? 14.195 1.732 12.422 1 44.47 93 SER A C 1
ATOM 722 O O . SER A 1 93 ? 13.391 2.42 13.062 1 44.47 93 SER A O 1
ATOM 724 N N . ALA A 1 94 ? 14.023 0.484 12.031 1 51.16 94 ALA A N 1
ATOM 725 C CA . ALA A 1 94 ? 12.797 -0.158 12.492 1 51.16 94 ALA A CA 1
ATOM 726 C C . ALA A 1 94 ? 12.734 -0.208 14.016 1 51.16 94 ALA A C 1
ATOM 728 O O . ALA A 1 94 ? 13.75 -0.433 14.672 1 51.16 94 ALA A O 1
ATOM 729 N N . THR A 1 95 ? 11.883 0.418 14.57 1 49.12 95 THR A N 1
ATOM 730 C CA . THR A 1 95 ? 11.797 0.562 16.016 1 49.12 95 THR A CA 1
ATOM 731 C C . THR A 1 95 ? 11.109 -0.652 16.641 1 49.12 95 THR A C 1
ATOM 733 O O . THR A 1 95 ? 11.477 -1.079 17.75 1 49.12 95 THR A O 1
ATOM 736 N N . GLU A 1 96 ? 10.125 -0.936 16.188 1 49.03 96 GLU A N 1
ATOM 737 C CA . GLU A 1 96 ? 9.328 -1.89 16.953 1 49.03 96 GLU A CA 1
ATOM 738 C C . GLU A 1 96 ? 9.469 -3.303 16.391 1 49.03 96 GLU A C 1
ATOM 740 O O . GLU A 1 96 ? 9.289 -4.281 17.109 1 49.03 96 GLU A O 1
ATOM 745 N N . ILE A 1 97 ? 9.352 -3.365 15.055 1 47.19 97 ILE A N 1
ATOM 746 C CA . ILE A 1 97 ? 9.289 -4.711 14.492 1 47.19 97 ILE A CA 1
ATOM 747 C C . ILE A 1 97 ? 10.703 -5.195 14.164 1 47.19 97 ILE A C 1
ATOM 749 O O . ILE A 1 97 ? 11.484 -4.473 13.547 1 47.19 97 ILE A O 1
ATOM 753 N N . SER A 1 98 ? 11.117 -6 14.977 1 41.69 98 SER A N 1
ATOM 754 C CA . SER A 1 98 ? 12.492 -6.453 14.766 1 41.69 98 SER A CA 1
ATOM 755 C C . SER A 1 98 ? 12.719 -6.855 13.312 1 41.69 98 SER A C 1
ATOM 757 O O . SER A 1 98 ? 11.781 -7.254 12.617 1 41.69 98 SER A O 1
ATOM 759 N N . GLU A 1 99 ? 13.836 -6.613 12.898 1 41.78 99 GLU A N 1
ATOM 760 C CA . GLU A 1 99 ? 14.383 -7.113 11.641 1 41.78 99 GLU A CA 1
ATOM 761 C C . GLU A 1 99 ? 14.039 -8.586 11.438 1 41.78 99 GLU A C 1
ATOM 763 O O . GLU A 1 99 ? 14.188 -9.391 12.359 1 41.78 99 GLU A O 1
ATOM 768 N N . GLY A 1 100 ? 13.398 -8.945 10.258 1 41.09 100 GLY A N 1
ATOM 769 C CA . GLY A 1 100 ? 13.094 -10.336 9.945 1 41.09 100 GLY A CA 1
ATOM 770 C C . GLY A 1 100 ? 11.672 -10.727 10.289 1 41.09 100 GLY A C 1
ATOM 771 O O . GLY A 1 100 ? 11.273 -11.875 10.094 1 41.09 100 GLY A O 1
ATOM 772 N N . GLN A 1 101 ? 11.023 -9.914 10.875 1 42.62 101 GLN A N 1
ATOM 773 C CA . GLN A 1 101 ? 9.656 -10.305 11.227 1 42.62 101 GLN A CA 1
ATOM 774 C C . GLN A 1 101 ? 8.75 -10.297 10 1 42.62 101 GLN A C 1
ATOM 776 O O . GLN A 1 101 ? 8.844 -9.406 9.156 1 42.62 101 GLN A O 1
ATOM 781 N N . ARG A 1 102 ? 8.422 -11.508 9.625 1 39.81 102 ARG A N 1
ATOM 782 C CA . ARG A 1 102 ? 7.535 -11.719 8.484 1 39.81 102 ARG A CA 1
ATOM 783 C C . ARG A 1 102 ? 6.07 -11.594 8.898 1 39.81 102 ARG A C 1
ATOM 785 O O . ARG A 1 102 ? 5.719 -11.891 10.047 1 39.81 102 ARG A O 1
ATOM 792 N N . ALA A 1 103 ? 5.395 -10.953 7.953 1 39.31 103 ALA A N 1
ATOM 793 C CA . ALA A 1 103 ? 3.943 -11.078 8.07 1 39.31 103 ALA A CA 1
ATOM 794 C C . ALA A 1 103 ? 3.52 -12.547 8.086 1 39.31 103 ALA A C 1
ATOM 796 O O . ALA A 1 103 ? 3.994 -13.344 7.273 1 39.31 103 ALA A O 1
ATOM 797 N N . TYR A 1 104 ? 3.527 -13.375 9.008 1 38.59 104 TYR A N 1
ATOM 798 C CA . TYR A 1 104 ? 3.129 -14.773 9.078 1 38.59 104 TYR A CA 1
ATOM 799 C C . TYR A 1 104 ? 1.629 -14.922 8.852 1 38.59 104 TYR A 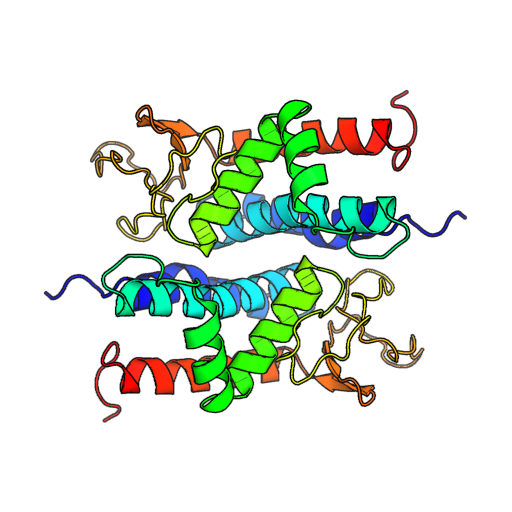C 1
ATOM 801 O O . TYR A 1 104 ? 0.843 -14.07 9.266 1 38.59 104 TYR A O 1
ATOM 809 N N . ARG A 1 105 ? 1.43 -15.711 7.77 1 35.44 105 ARG A N 1
ATOM 810 C CA . ARG A 1 105 ? 0.149 -16.25 7.332 1 35.44 105 ARG A CA 1
ATOM 811 C C . ARG A 1 105 ? -0.462 -17.156 8.398 1 35.44 105 ARG A C 1
ATOM 813 O O . ARG A 1 105 ? 0.183 -18.094 8.875 1 35.44 105 ARG A O 1
ATOM 820 N N . SER A 1 106 ? -0.905 -16.703 9.531 1 33.78 106 SER A N 1
ATOM 821 C CA . SER A 1 106 ? -1.678 -17.75 10.18 1 33.78 106 SER A CA 1
ATOM 822 C C . SER A 1 106 ? -2.99 -18.016 9.445 1 33.78 106 SER A C 1
ATOM 824 O O . SER A 1 106 ? -3.383 -17.219 8.578 1 33.78 106 SER A O 1
ATOM 826 N N . ALA A 1 107 ? -3.814 -18.875 9.953 1 32.31 107 ALA A N 1
ATOM 827 C CA . ALA A 1 107 ? -5.125 -19.344 9.508 1 32.31 107 ALA A CA 1
ATOM 828 C C . ALA A 1 107 ? -5.98 -18.188 9 1 32.31 107 ALA A C 1
ATOM 830 O O . ALA A 1 107 ? -6.914 -17.75 9.68 1 32.31 107 ALA A O 1
ATOM 831 N N . GLY A 1 108 ? -5.613 -17.484 7.871 1 30.77 108 GLY A N 1
ATOM 832 C CA . GLY A 1 108 ? -6.355 -16.578 7.02 1 30.77 108 GLY A CA 1
ATOM 833 C C . GLY A 1 108 ? -5.875 -15.141 7.121 1 30.77 108 GLY A C 1
ATOM 834 O O . GLY A 1 108 ? -6.402 -14.25 6.445 1 30.77 108 GLY A O 1
ATOM 835 N N . THR A 1 109 ? -5.562 -14.664 8.328 1 32.72 109 THR A N 1
ATOM 836 C CA . THR A 1 109 ? -5.199 -13.266 8.523 1 32.72 109 THR A CA 1
ATOM 837 C C . THR A 1 109 ? -3.705 -13.062 8.305 1 32.72 109 THR A C 1
ATOM 839 O O . THR A 1 109 ? -2.889 -13.883 8.727 1 32.72 109 THR A O 1
ATOM 842 N N . ALA A 1 110 ? -3.18 -12.609 7.418 1 35.16 110 ALA A N 1
ATOM 843 C CA . ALA A 1 110 ? -1.783 -12.203 7.266 1 35.16 110 ALA A CA 1
ATOM 844 C C . ALA A 1 110 ? -1.323 -11.359 8.445 1 35.16 110 ALA A C 1
ATOM 846 O O . ALA A 1 110 ? -1.955 -10.359 8.781 1 35.16 110 ALA A O 1
ATOM 847 N N . VAL A 1 111 ? -0.997 -12.094 9.719 1 37.59 111 VAL A N 1
ATOM 848 C CA . VAL A 1 111 ? -0.348 -11.508 10.883 1 37.59 111 VAL A CA 1
ATOM 849 C C . VAL A 1 111 ? 1.094 -11.141 10.539 1 37.59 111 VAL A C 1
ATOM 851 O O . VAL A 1 111 ? 1.778 -11.875 9.828 1 37.59 111 VAL A O 1
ATOM 854 N N . PHE A 1 112 ? 1.387 -9.969 10.359 1 38.28 112 PHE A N 1
ATOM 855 C CA . PHE A 1 112 ? 2.805 -9.625 10.32 1 38.28 112 PHE A CA 1
ATOM 856 C C . PHE A 1 112 ? 3.51 -10.109 11.578 1 38.28 112 PHE A C 1
ATOM 858 O O . PHE A 1 112 ? 3.119 -9.75 12.695 1 38.28 112 PHE A O 1
ATOM 865 N N . LEU A 1 113 ? 3.688 -11.594 11.664 1 37.53 113 LEU A N 1
ATOM 866 C CA . LEU A 1 113 ? 4.238 -12.289 12.82 1 37.53 113 LEU A CA 1
ATOM 867 C C . LEU A 1 113 ? 5.727 -11.992 12.977 1 37.53 113 LEU A C 1
ATOM 869 O O . LEU A 1 113 ? 6.461 -11.969 11.984 1 37.53 113 LEU A O 1
ATOM 873 N N . GLY A 1 114 ? 6.023 -11.234 13.773 1 34.97 114 GLY A N 1
ATOM 874 C CA . GLY A 1 114 ? 7.41 -11.234 14.219 1 34.97 114 GLY A CA 1
ATOM 875 C C . GLY A 1 114 ? 7.969 -12.625 14.43 1 34.97 114 GLY A C 1
ATOM 876 O O . GLY A 1 114 ? 7.227 -13.609 14.406 1 34.97 114 GLY A O 1
ATOM 877 N N . ARG A 1 115 ? 9.32 -12.891 14.32 1 32.66 115 ARG A N 1
ATOM 878 C CA . ARG A 1 115 ? 9.945 -14.18 14.555 1 32.66 115 ARG A CA 1
ATOM 879 C C . ARG A 1 115 ? 9.117 -15.016 15.531 1 32.66 115 ARG A C 1
ATOM 881 O O . ARG A 1 115 ? 9.078 -16.25 15.422 1 32.66 115 ARG A O 1
ATOM 888 N N . GLY A 1 116 ? 8.82 -14.516 16.766 1 30 116 GLY A N 1
ATOM 889 C CA . GLY A 1 116 ? 8.281 -15.336 17.844 1 30 116 GLY A CA 1
ATOM 890 C C . GLY A 1 116 ? 6.77 -15.492 17.766 1 30 116 GLY A C 1
ATOM 891 O O . GLY A 1 116 ? 6.121 -15.711 18.797 1 30 116 GLY A O 1
ATOM 892 N N . VAL A 1 117 ? 6.25 -15.039 16.891 1 30.84 117 VAL A N 1
ATOM 893 C CA . VAL A 1 117 ? 4.812 -15.188 17.109 1 30.84 117 VAL A CA 1
ATOM 894 C C . VAL A 1 117 ? 4.41 -16.656 16.953 1 30.84 117 VAL A C 1
ATOM 896 O O . VAL A 1 117 ? 4.621 -17.25 15.891 1 30.84 117 VAL A O 1
ATOM 899 N N . HIS A 1 118 ? 4.395 -17.156 18.047 1 27.84 118 HIS A N 1
ATOM 900 C CA . HIS A 1 118 ? 3.668 -18.375 18.344 1 27.84 118 HIS A CA 1
ATOM 901 C C . HIS A 1 118 ? 2.229 -18.297 17.844 1 27.84 118 HIS A C 1
ATOM 903 O O . HIS A 1 118 ? 1.561 -17.281 18.031 1 27.84 118 HIS A O 1
ATOM 909 N N . ARG A 1 119 ? 1.871 -18.984 16.875 1 29.02 119 ARG A N 1
ATOM 910 C CA . ARG A 1 119 ? 0.465 -19.328 16.703 1 29.02 119 ARG A CA 1
ATOM 911 C C . ARG A 1 119 ? -0.231 -19.484 18.047 1 29.02 119 ARG A C 1
ATOM 913 O O . ARG A 1 119 ? 0.105 -20.391 18.812 1 29.02 119 ARG A O 1
ATOM 920 N N . SER A 1 120 ? -0.307 -18.562 19 1 27.69 120 SER A N 1
ATOM 921 C CA . SER A 1 120 ? -1.089 -18.938 20.172 1 27.69 120 SER A CA 1
ATOM 922 C C . SER A 1 120 ? -2.527 -19.266 19.797 1 27.69 120 SER A C 1
ATOM 924 O O . SER A 1 120 ? -3.102 -18.656 18.891 1 27.69 120 SER A O 1
ATOM 926 N N . ARG A 1 121 ? -3.014 -20.406 20.141 1 27.53 121 ARG A N 1
ATOM 927 C CA . ARG A 1 121 ? -4.344 -21 20.281 1 27.53 121 ARG A CA 1
ATOM 928 C C . ARG A 1 121 ? -5.355 -19.953 20.734 1 27.53 121 ARG A C 1
ATOM 930 O O . ARG A 1 121 ? -6.566 -20.172 20.641 1 27.53 121 ARG A O 1
ATOM 937 N N . PHE A 1 122 ? -5.078 -19.203 21.75 1 26.28 122 PHE A N 1
ATOM 938 C CA . PHE A 1 122 ? -6.066 -18.484 22.531 1 26.28 122 PHE A CA 1
ATOM 939 C C . PHE A 1 122 ? -6.625 -17.297 21.75 1 26.28 122 PHE A C 1
ATOM 941 O O . PHE A 1 122 ? -7.512 -16.594 22.234 1 26.28 122 PHE A O 1
ATOM 948 N N . PHE A 1 123 ? -5.812 -16.578 21.141 1 28.12 123 PHE A N 1
ATOM 949 C CA . PHE A 1 123 ? -6.621 -15.492 20.594 1 28.12 123 PHE A CA 1
ATOM 950 C C . PHE A 1 123 ? -7.684 -16.031 19.656 1 28.12 123 PHE A C 1
ATOM 952 O O . PHE A 1 123 ? -7.371 -16.781 18.719 1 28.12 123 PHE A O 1
ATOM 959 N N . GLY A 1 124 ? -8.656 -16.344 20.172 1 27.44 124 GLY A N 1
ATOM 960 C CA . GLY A 1 124 ? -9.906 -16.703 19.531 1 27.44 124 GLY A CA 1
ATOM 961 C C . GLY A 1 124 ? -10.062 -16.094 18.141 1 27.44 124 GLY A C 1
ATOM 962 O O . GLY A 1 124 ? -9.625 -16.688 17.156 1 27.44 124 GLY A O 1
ATOM 963 N N . ARG A 1 125 ? -10.828 -14.859 18.266 1 29.28 125 ARG A N 1
ATOM 964 C CA . ARG A 1 125 ? -11.352 -14.133 17.109 1 29.28 125 ARG A CA 1
ATOM 965 C C . ARG A 1 125 ? -10.227 -13.445 16.344 1 29.28 125 ARG A C 1
ATOM 967 O O . ARG A 1 125 ? -9.195 -13.094 16.922 1 29.28 125 ARG A O 1
ATOM 974 N N . THR A 1 126 ? -10.102 -13.609 15 1 31.45 126 THR A N 1
ATOM 975 C CA . THR A 1 126 ? -9.266 -13.266 13.859 1 31.45 126 THR A CA 1
ATOM 976 C C . THR A 1 126 ? -8.766 -11.828 13.969 1 31.45 126 THR A C 1
ATOM 978 O O . THR A 1 126 ? -9.5 -10.891 13.648 1 31.45 126 THR A O 1
ATOM 981 N N . SER A 1 127 ? -8.688 -11.352 15.297 1 31.98 127 SER A N 1
ATOM 982 C CA . SER A 1 127 ? -8.258 -9.961 15.258 1 31.98 127 SER A CA 1
ATOM 983 C C . SER A 1 127 ? -6.82 -9.852 14.75 1 31.98 127 SER A C 1
ATOM 985 O O . SER A 1 127 ? -6.004 -10.742 14.984 1 31.98 127 SER A O 1
ATOM 987 N N . THR A 1 128 ? -6.574 -9.219 13.664 1 37.66 128 THR A N 1
ATOM 988 C CA . THR A 1 128 ? -5.332 -8.812 13.016 1 37.66 128 THR A CA 1
ATOM 989 C C . THR A 1 128 ? -4.434 -8.062 13.992 1 37.66 128 THR A C 1
ATOM 991 O O . THR A 1 128 ? -4.871 -7.105 14.633 1 37.66 128 THR A O 1
ATOM 994 N N . ALA A 1 129 ? -3.514 -8.789 14.766 1 43.81 129 ALA A N 1
ATOM 995 C CA . ALA A 1 129 ? -2.637 -8.016 15.641 1 43.81 129 ALA A CA 1
ATOM 996 C C . ALA A 1 129 ? -1.213 -7.977 15.094 1 43.81 129 ALA A C 1
ATOM 998 O O . ALA A 1 129 ? -0.8 -8.875 14.352 1 43.81 129 ALA A O 1
ATOM 999 N N . ILE A 1 130 ? -0.651 -6.859 14.984 1 49.72 130 ILE A N 1
ATOM 1000 C CA . ILE A 1 130 ? 0.786 -6.68 14.805 1 49.72 130 ILE A CA 1
ATOM 1001 C C . ILE A 1 130 ? 1.516 -7.094 16.078 1 49.72 130 ILE A C 1
ATOM 1003 O O . ILE A 1 130 ? 1.121 -6.703 17.188 1 49.72 130 ILE A O 1
ATOM 1007 N N . LEU A 1 131 ? 2.248 -8.25 15.953 1 50.28 131 LEU A N 1
ATOM 1008 C CA . LEU A 1 131 ? 2.943 -8.703 17.156 1 50.28 131 LEU A CA 1
ATOM 1009 C C . LEU A 1 131 ? 4.281 -7.988 17.297 1 50.28 131 LEU A C 1
ATOM 1011 O O . LEU A 1 131 ? 5.012 -7.816 16.328 1 50.28 131 LEU A O 1
ATOM 1015 N N . HIS A 1 132 ? 4.402 -7.387 18.484 1 48.78 132 HIS A N 1
ATOM 1016 C CA . HIS A 1 132 ? 5.695 -6.855 18.891 1 48.78 132 HIS A CA 1
ATOM 1017 C C . HIS A 1 132 ? 6.707 -7.977 19.109 1 48.78 132 HIS A C 1
ATOM 1019 O O . HIS A 1 132 ? 6.328 -9.133 19.281 1 48.78 132 HIS A O 1
ATOM 1025 N N . ASP A 1 133 ? 7.969 -7.543 18.938 1 49.06 133 ASP A N 1
ATOM 1026 C CA . ASP A 1 133 ? 9.047 -8.492 19.188 1 49.06 133 ASP A CA 1
ATOM 1027 C C . ASP A 1 133 ? 8.875 -9.172 20.547 1 49.06 133 ASP A C 1
ATOM 1029 O O . ASP A 1 133 ? 9.242 -10.336 20.703 1 49.06 133 ASP A O 1
ATOM 1033 N N . ASN A 1 134 ? 8.359 -8.398 21.391 1 49.22 134 ASN A N 1
ATOM 1034 C CA . ASN A 1 134 ? 8.234 -8.969 22.734 1 49.22 134 ASN A CA 1
ATOM 1035 C C . ASN A 1 134 ? 7.016 -9.883 22.844 1 49.22 134 ASN A C 1
ATOM 1037 O O . ASN A 1 134 ? 6.746 -10.438 23.906 1 49.22 134 ASN A O 1
ATOM 1041 N N . GLY A 1 135 ? 6.375 -10 21.812 1 52.34 135 GLY A N 1
ATOM 1042 C CA . GLY A 1 135 ? 5.242 -10.914 21.797 1 52.34 135 GLY A CA 1
ATOM 1043 C C . GLY A 1 135 ? 3.92 -10.219 22.062 1 52.34 135 GLY A C 1
ATOM 1044 O O . GLY A 1 135 ? 2.855 -10.828 21.938 1 52.34 135 GLY A O 1
ATOM 1045 N N . GLU A 1 136 ? 3.967 -8.977 22.469 1 54.81 136 GLU A N 1
ATOM 1046 C CA . GLU A 1 136 ? 2.729 -8.273 22.781 1 54.81 136 GLU A CA 1
ATOM 1047 C C . GLU A 1 136 ? 2.006 -7.832 21.516 1 54.81 136 GLU A C 1
ATOM 1049 O O . GLU A 1 136 ? 2.627 -7.301 20.594 1 54.81 136 GLU A O 1
ATOM 1054 N N . PRO A 1 137 ? 0.685 -8.227 21.484 1 58.34 137 PRO A N 1
ATOM 1055 C CA . PRO A 1 137 ? -0.081 -7.805 20.297 1 58.34 137 PRO A CA 1
ATOM 1056 C C . PRO A 1 137 ? -0.422 -6.316 20.312 1 58.34 137 PRO A C 1
ATOM 1058 O O . PRO A 1 137 ? -0.664 -5.746 21.375 1 58.34 137 PRO A O 1
ATOM 1061 N N . ILE A 1 138 ? -0.068 -5.645 19.234 1 62.72 138 ILE A N 1
ATOM 1062 C CA . ILE A 1 138 ? -0.562 -4.281 19.062 1 62.72 138 ILE A CA 1
ATOM 1063 C C . ILE A 1 138 ? -1.909 -4.301 18.359 1 62.72 138 ILE A C 1
ATOM 1065 O O . ILE A 1 138 ? -2.039 -4.891 17.281 1 62.72 138 ILE A O 1
ATOM 1069 N N . ASP A 1 139 ? -2.881 -3.779 19.047 1 70.88 139 ASP A N 1
ATOM 1070 C CA . ASP A 1 139 ? -4.211 -3.607 18.469 1 70.88 139 ASP A CA 1
ATOM 1071 C C . ASP A 1 139 ? -4.176 -2.633 17.297 1 70.88 139 ASP A C 1
ATOM 1073 O O . ASP A 1 139 ? -3.646 -1.525 17.406 1 70.88 139 ASP A O 1
ATOM 1077 N N . ILE A 1 140 ? -4.723 -3.053 16.125 1 77.5 140 ILE A N 1
ATOM 1078 C CA . ILE A 1 140 ? -4.707 -2.246 14.914 1 77.5 140 ILE A CA 1
ATOM 1079 C C . ILE A 1 140 ? -5.469 -0.943 15.148 1 77.5 140 ILE A C 1
ATOM 1081 O O . ILE A 1 140 ? -5.078 0.11 14.641 1 77.5 140 ILE A O 1
ATOM 1085 N N . GLY A 1 141 ? -6.57 -1.051 15.914 1 82.69 141 GLY A N 1
ATOM 1086 C CA . GLY A 1 141 ? -7.32 0.153 16.234 1 82.69 141 GLY A CA 1
ATOM 1087 C C . GLY A 1 141 ? -6.496 1.19 16.969 1 82.69 141 GLY A C 1
ATOM 1088 O O . GLY A 1 141 ? -6.547 2.379 16.656 1 82.69 141 GLY A O 1
ATOM 1089 N N . THR A 1 142 ? -5.746 0.733 17.891 1 84 142 THR A N 1
ATOM 1090 C CA . THR A 1 142 ? -4.867 1.62 18.641 1 84 142 THR A CA 1
ATOM 1091 C C . THR A 1 142 ? -3.768 2.184 17.75 1 84 142 THR A C 1
ATOM 1093 O O . THR A 1 142 ? -3.473 3.381 17.797 1 84 142 THR A O 1
ATOM 1096 N N . LEU A 1 143 ? -3.158 1.293 16.953 1 84.69 143 LEU A N 1
ATOM 1097 C CA . LEU A 1 143 ? -2.107 1.702 16.031 1 84.69 143 LEU A CA 1
ATOM 1098 C C . LEU A 1 143 ? -2.596 2.82 15.117 1 84.69 143 LEU A C 1
ATOM 1100 O O . LEU A 1 143 ? -1.923 3.844 14.969 1 84.69 143 LEU A O 1
ATOM 1104 N N . ILE A 1 144 ? -3.799 2.68 14.578 1 90.62 144 ILE A N 1
ATOM 1105 C CA . ILE A 1 144 ? -4.355 3.637 13.633 1 90.62 144 ILE A CA 1
ATOM 1106 C C . ILE A 1 144 ? -4.719 4.93 14.352 1 90.62 144 ILE A C 1
ATOM 1108 O O . ILE A 1 144 ? -4.418 6.023 13.875 1 90.62 144 ILE A O 1
ATOM 1112 N N . ARG A 1 145 ? -5.312 4.809 15.508 1 93.06 145 ARG A N 1
ATOM 1113 C CA . ARG A 1 145 ? -5.711 5.984 16.266 1 93.06 145 ARG A CA 1
ATOM 1114 C C . ARG A 1 145 ? -4.5 6.836 16.641 1 93.06 145 ARG A C 1
ATOM 1116 O O . ARG A 1 145 ? -4.488 8.047 16.406 1 93.06 145 ARG A O 1
ATOM 1123 N N . GLU A 1 146 ? -3.498 6.219 17.172 1 92.25 146 GLU A N 1
ATOM 1124 C CA . GLU A 1 146 ? -2.301 6.941 17.594 1 92.25 146 GLU A CA 1
ATOM 1125 C C . GLU A 1 146 ? -1.579 7.555 16.391 1 92.25 146 GLU A C 1
ATOM 1127 O O . GLU A 1 146 ? -1.035 8.656 16.484 1 92.25 146 GLU A O 1
ATOM 1132 N N . ALA A 1 147 ? -1.587 6.855 15.359 1 95.62 147 ALA A N 1
ATOM 1133 C CA . ALA A 1 147 ? -0.96 7.371 14.148 1 95.62 147 ALA A CA 1
ATOM 1134 C C . ALA A 1 147 ? -1.685 8.617 13.641 1 95.62 147 ALA A C 1
ATOM 1136 O O . ALA A 1 147 ? -1.048 9.594 1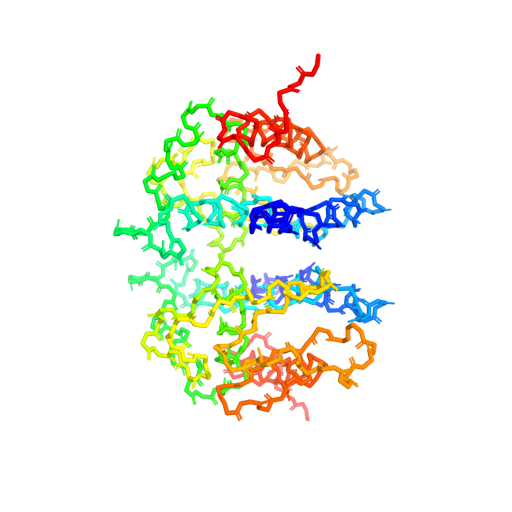3.242 1 95.62 147 ALA A O 1
ATOM 1137 N N . MET A 1 148 ? -3.002 8.578 13.68 1 97.94 148 MET A N 1
ATOM 1138 C CA . MET A 1 148 ? -3.762 9.711 13.164 1 97.94 148 MET A CA 1
ATOM 1139 C C . MET A 1 148 ? -3.639 10.914 14.094 1 97.94 148 MET A C 1
ATOM 1141 O O . MET A 1 148 ? -3.623 12.062 13.641 1 97.94 148 MET A O 1
ATOM 1145 N N . GLU A 1 149 ? -3.527 10.664 15.359 1 97.5 149 GLU A N 1
ATOM 1146 C CA . GLU A 1 149 ? -3.232 11.75 16.297 1 97.5 149 GLU A CA 1
ATOM 1147 C C . GLU A 1 149 ? -1.863 12.359 16.016 1 97.5 149 GLU A C 1
ATOM 1149 O O . GLU A 1 149 ? -1.709 13.586 16.031 1 97.5 149 GLU A O 1
ATOM 1154 N N . ALA A 1 150 ? -0.892 11.492 15.797 1 97.5 150 ALA A N 1
ATOM 1155 C CA . ALA A 1 150 ? 0.453 11.961 15.453 1 97.5 150 ALA A CA 1
ATOM 1156 C C . ALA A 1 150 ? 0.441 12.797 14.18 1 97.5 150 ALA A C 1
ATOM 1158 O O . ALA A 1 150 ? 1.074 13.852 14.117 1 97.5 150 ALA A O 1
ATOM 1159 N N . TRP A 1 151 ? -0.323 12.328 13.203 1 97.88 151 TRP A N 1
ATOM 1160 C CA . TRP A 1 151 ? -0.4 13.086 11.961 1 97.88 151 TRP A CA 1
ATOM 1161 C C . TRP A 1 151 ? -1.072 14.438 12.188 1 97.88 151 TRP A C 1
ATOM 1163 O O . TRP A 1 151 ? -0.674 15.438 11.594 1 97.88 151 TRP A O 1
ATOM 1173 N N . ASP A 1 152 ? -2.096 14.422 13 1 96.62 152 ASP A N 1
ATOM 1174 C CA . ASP A 1 152 ? -2.734 15.695 13.305 1 96.62 152 ASP A CA 1
ATOM 1175 C C . ASP A 1 152 ? -1.729 16.688 13.891 1 96.62 152 ASP A C 1
ATOM 1177 O O . ASP A 1 152 ? -1.642 17.828 13.445 1 96.62 152 ASP A O 1
ATOM 1181 N N . ARG A 1 153 ? -0.93 16.25 14.781 1 96.81 153 ARG A N 1
ATOM 1182 C CA . ARG A 1 153 ? 0.089 17.094 15.391 1 96.81 153 ARG A CA 1
ATOM 1183 C C . ARG A 1 153 ? 1.111 17.547 14.352 1 96.81 153 ARG A C 1
ATOM 1185 O O . ARG A 1 153 ? 1.455 18.734 14.289 1 96.81 153 ARG A O 1
ATOM 1192 N N . GLU A 1 154 ? 1.548 16.609 13.531 1 96.88 154 GLU A N 1
ATOM 1193 C CA . GLU A 1 154 ? 2.586 16.906 12.555 1 96.88 154 GLU A CA 1
ATOM 1194 C C . GLU A 1 154 ? 2.072 17.859 11.477 1 96.88 154 GLU A C 1
ATOM 1196 O O . GLU A 1 154 ? 2.781 18.781 11.07 1 96.88 154 GLU A O 1
ATOM 1201 N N . LEU A 1 155 ? 0.824 17.641 11.078 1 96.06 155 LEU A N 1
ATOM 1202 C CA . LEU A 1 155 ? 0.259 18.5 10.047 1 96.06 155 LEU A CA 1
ATOM 1203 C C . LEU A 1 155 ? 0.018 19.906 10.578 1 96.06 155 LEU A C 1
ATOM 1205 O O . LEU A 1 155 ? 0.161 20.891 9.852 1 96.06 155 LEU A O 1
ATOM 1209 N N . HIS A 1 156 ? -0.296 19.984 11.82 1 95.5 156 HIS A N 1
ATOM 1210 C CA . HIS A 1 156 ? -0.372 21.297 12.461 1 95.5 156 HIS A CA 1
ATOM 1211 C C . HIS A 1 156 ? 1.003 21.938 12.539 1 95.5 156 HIS A C 1
ATOM 1213 O O . HIS A 1 156 ? 1.159 23.125 12.195 1 95.5 156 HIS A O 1
ATOM 1219 N N . ARG A 1 157 ? 1.915 21.203 13.016 1 94.81 157 ARG A N 1
ATOM 1220 C CA . ARG A 1 157 ? 3.273 21.703 13.188 1 94.81 157 ARG A CA 1
ATOM 1221 C C . ARG A 1 157 ? 3.822 22.25 11.867 1 94.81 157 ARG A C 1
ATOM 1223 O O . ARG A 1 157 ? 4.496 23.281 11.852 1 94.81 157 ARG A O 1
ATOM 1230 N N . LEU A 1 158 ? 3.516 21.578 10.812 1 94.06 158 LEU A N 1
ATOM 1231 C CA . LEU A 1 158 ? 4.07 21.938 9.516 1 94.06 158 LEU A CA 1
ATOM 1232 C C . LEU A 1 158 ? 3.229 23 8.828 1 94.06 158 LEU A C 1
ATOM 1234 O O . LEU A 1 158 ? 3.568 23.469 7.738 1 94.06 158 LEU A O 1
ATOM 1238 N N . GLY A 1 159 ? 2.078 23.312 9.383 1 92.06 159 GLY A N 1
ATOM 1239 C CA . GLY A 1 159 ? 1.287 24.438 8.891 1 92.06 159 GLY A CA 1
ATOM 1240 C C . GLY A 1 159 ? 0.227 24.016 7.887 1 92.06 159 GLY A C 1
ATOM 1241 O O . GLY A 1 159 ? -0.326 24.859 7.176 1 92.06 159 GLY A O 1
ATOM 1242 N N . TYR A 1 160 ? 0.024 22.719 7.75 1 91.38 160 TYR A N 1
ATOM 1243 C CA . TYR A 1 160 ? -1.003 22.266 6.82 1 91.38 160 TYR A CA 1
ATOM 1244 C C . TYR A 1 160 ? -2.395 22.438 7.418 1 91.38 160 TYR A C 1
ATOM 1246 O O . TYR A 1 160 ? -3.385 22.531 6.688 1 91.38 160 TYR A O 1
ATOM 1254 N N . LEU A 1 161 ? -2.52 22.312 8.719 1 91.69 161 LEU A N 1
ATOM 1255 C CA . LEU A 1 161 ? -3.77 22.5 9.445 1 91.69 161 LEU A CA 1
ATOM 1256 C C . LEU A 1 161 ? -3.703 23.734 10.336 1 91.69 161 LEU A C 1
ATOM 1258 O O . LEU A 1 161 ? -2.623 24.109 10.797 1 91.69 161 LEU A O 1
ATOM 1262 N N . PRO A 1 162 ? -4.84 24.375 10.367 1 87.25 162 PRO A N 1
ATOM 1263 C CA . PRO A 1 162 ? -4.848 25.547 11.258 1 87.25 162 PRO A CA 1
ATOM 1264 C C . PRO A 1 162 ? -4.539 25.172 12.711 1 87.25 162 PRO A C 1
ATOM 1266 O O . PRO A 1 162 ? -4.711 24.016 13.102 1 87.25 162 PRO A O 1
ATOM 1269 N N . PRO A 1 163 ? -3.875 26.172 13.445 1 79.06 163 PRO A N 1
ATOM 1270 C CA . PRO A 1 163 ? -3.578 25.906 14.852 1 79.06 163 PRO A CA 1
ATOM 1271 C C . PRO A 1 163 ? -4.797 25.406 15.625 1 79.06 163 PRO A C 1
ATOM 1273 O O . PRO A 1 163 ? -5.93 25.766 15.297 1 79.06 163 PRO A O 1
ATOM 1276 N N . ALA A 1 164 ? -4.582 24.312 16.297 1 64.19 164 ALA A N 1
ATOM 1277 C CA . ALA A 1 164 ? -5.68 23.828 17.125 1 64.19 164 ALA A CA 1
ATOM 1278 C C . ALA A 1 164 ? -6.23 24.953 18 1 64.19 164 ALA A C 1
ATOM 1280 O O . ALA A 1 164 ? -5.473 25.781 18.516 1 64.19 164 ALA A O 1
ATOM 1281 N N . GLU A 1 165 ? -7.426 25.391 17.844 1 54.34 165 GLU A N 1
ATOM 1282 C CA . GLU A 1 165 ? -7.977 26.359 18.781 1 54.34 165 GLU A CA 1
ATOM 1283 C C . GLU A 1 165 ? -7.898 25.844 20.219 1 54.34 165 GLU A C 1
ATOM 1285 O O . GLU A 1 165 ? -7.945 24.641 20.453 1 54.34 165 GLU A O 1
ATOM 1290 N N . MET B 1 1 ? -0.384 -32.344 3.197 1 26.52 1 MET B N 1
ATOM 1291 C CA . MET B 1 1 ? -0.936 -31.359 2.287 1 26.52 1 MET B CA 1
ATOM 1292 C C . MET B 1 1 ? 0.02 -30.188 2.129 1 26.52 1 MET B C 1
ATOM 1294 O O . MET B 1 1 ? 0.537 -29.656 3.119 1 26.52 1 MET B O 1
ATOM 1298 N N . ARG B 1 2 ? 0.812 -30 1.079 1 38.38 2 ARG B N 1
ATOM 1299 C CA . ARG B 1 2 ? 1.971 -29.125 0.924 1 38.38 2 ARG B CA 1
ATOM 1300 C C . ARG B 1 2 ? 1.678 -27.719 1.457 1 38.38 2 ARG B C 1
ATOM 1302 O O . ARG B 1 2 ? 0.533 -27.266 1.419 1 38.38 2 ARG B O 1
ATOM 1309 N N . ALA B 1 3 ? 2.305 -27.109 2.494 1 40.62 3 ALA B N 1
ATOM 1310 C CA . ALA B 1 3 ? 2.383 -25.766 3.07 1 40.62 3 ALA B CA 1
ATOM 1311 C C . ALA B 1 3 ? 1.876 -24.719 2.088 1 40.62 3 ALA B C 1
ATOM 1313 O O . ALA B 1 3 ? 2.342 -24.641 0.948 1 40.62 3 ALA B O 1
ATOM 1314 N N . ALA B 1 4 ? 0.52 -24.5 2.035 1 51.06 4 ALA B N 1
ATOM 1315 C CA . ALA B 1 4 ? 0.079 -23.547 1.021 1 51.06 4 ALA B CA 1
ATOM 1316 C C . ALA B 1 4 ? 1.143 -22.484 0.771 1 51.06 4 ALA B C 1
ATOM 1318 O O . ALA B 1 4 ? 1.695 -21.906 1.716 1 51.06 4 ALA B O 1
ATOM 1319 N N . VAL B 1 5 ? 1.867 -22.578 -0.412 1 68.81 5 VAL B N 1
ATOM 1320 C CA . VAL B 1 5 ? 3.008 -21.766 -0.821 1 68.81 5 VAL B CA 1
ATOM 1321 C C . VAL B 1 5 ? 2.713 -20.281 -0.558 1 68.81 5 VAL B C 1
ATOM 1323 O O . VAL B 1 5 ? 1.581 -19.828 -0.742 1 68.81 5 VAL B O 1
ATOM 1326 N N . VAL B 1 6 ? 3.381 -19.594 0.273 1 73.94 6 VAL B N 1
ATOM 1327 C CA . VAL B 1 6 ? 3.287 -18.234 0.8 1 73.94 6 VAL B CA 1
ATOM 1328 C C . VAL B 1 6 ? 2.689 -17.312 -0.257 1 73.94 6 VAL B C 1
ATOM 1330 O O . VAL B 1 6 ? 1.744 -16.562 0.022 1 73.94 6 VAL B O 1
ATOM 1333 N N . PRO B 1 7 ? 2.953 -17.516 -1.526 1 84.12 7 PRO B N 1
ATOM 1334 C CA . PRO B 1 7 ? 2.365 -16.641 -2.543 1 84.12 7 PRO B CA 1
ATOM 1335 C C . PRO B 1 7 ? 0.874 -16.891 -2.748 1 84.12 7 PRO B C 1
ATOM 1337 O O . PRO B 1 7 ? 0.101 -15.953 -2.914 1 84.12 7 PRO B O 1
ATOM 1340 N N . ILE B 1 8 ? 0.426 -18.094 -2.631 1 86.69 8 ILE B N 1
ATOM 1341 C CA . ILE B 1 8 ? -0.982 -18.422 -2.834 1 86.69 8 ILE B CA 1
ATOM 1342 C C . ILE B 1 8 ? -1.8 -17.938 -1.638 1 86.69 8 ILE B C 1
ATOM 1344 O O . ILE B 1 8 ? -2.896 -17.391 -1.805 1 86.69 8 ILE B O 1
ATOM 1348 N N . ALA B 1 9 ? -1.204 -18.094 -0.536 1 78.62 9 ALA B N 1
ATOM 1349 C CA . ALA B 1 9 ? -1.88 -17.609 0.663 1 78.62 9 ALA B CA 1
ATOM 1350 C C . ALA B 1 9 ? -2.049 -16.094 0.615 1 78.62 9 ALA B C 1
ATOM 1352 O O . ALA B 1 9 ? -3.107 -15.562 0.968 1 78.62 9 ALA B O 1
ATOM 1353 N N . PHE B 1 10 ? -1.003 -15.391 0.197 1 83.31 10 PHE B N 1
ATOM 1354 C CA . PHE B 1 10 ? -1.074 -13.938 0.088 1 83.31 10 PHE B CA 1
ATOM 1355 C C . PHE B 1 10 ? -2.115 -13.523 -0.944 1 83.31 10 PHE B C 1
ATOM 1357 O O . PHE B 1 10 ? -2.9 -12.602 -0.707 1 83.31 10 PHE B O 1
ATOM 1364 N N . ARG B 1 11 ? -2.107 -14.188 -2.072 1 89.62 11 ARG B N 1
ATOM 1365 C CA . ARG B 1 11 ? -3.096 -13.906 -3.111 1 89.62 11 ARG B CA 1
ATOM 1366 C C . ARG B 1 11 ? -4.516 -14.062 -2.572 1 89.62 11 ARG B C 1
ATOM 1368 O O . ARG B 1 11 ? -5.355 -13.18 -2.76 1 89.62 11 ARG B O 1
ATOM 1375 N N . ASP B 1 12 ? -4.777 -15.086 -1.869 1 85.88 12 ASP B N 1
ATOM 1376 C CA . ASP B 1 12 ? -6.125 -15.43 -1.43 1 85.88 12 ASP B CA 1
ATOM 1377 C C . ASP B 1 12 ? -6.562 -14.547 -0.26 1 85.88 12 ASP B C 1
ATOM 1379 O O . ASP B 1 12 ? -7.746 -14.234 -0.123 1 85.88 12 ASP B O 1
ATOM 1383 N N . GLU B 1 13 ? -5.613 -14.078 0.458 1 82.69 13 GLU B N 1
ATOM 1384 C CA . GLU B 1 13 ? -5.949 -13.359 1.683 1 82.69 13 GLU B CA 1
ATOM 1385 C C . GLU B 1 13 ? -5.934 -11.852 1.458 1 82.69 13 GLU B C 1
ATOM 1387 O O . GLU B 1 13 ? -6.648 -11.109 2.139 1 82.69 13 GLU B O 1
ATOM 1392 N N . PHE B 1 14 ? -5.164 -11.445 0.534 1 87.06 14 PHE B N 1
ATOM 1393 C CA . PHE B 1 14 ? -4.988 -10 0.415 1 87.06 14 PHE B CA 1
ATOM 1394 C C . PHE B 1 14 ? -5.355 -9.523 -0.986 1 87.06 14 PHE B C 1
ATOM 1396 O O . PHE B 1 14 ? -6.094 -8.555 -1.144 1 87.06 14 PHE B O 1
ATOM 1403 N N . VAL B 1 15 ? -4.863 -10.234 -1.97 1 92.5 15 VAL B N 1
ATOM 1404 C CA . VAL B 1 15 ? -5.027 -9.734 -3.33 1 92.5 15 VAL B CA 1
ATOM 1405 C C . VAL B 1 15 ? -6.488 -9.867 -3.756 1 92.5 15 VAL B C 1
ATOM 1407 O O . VAL B 1 15 ? -7.121 -8.875 -4.141 1 92.5 15 VAL B O 1
ATOM 1410 N N . LEU B 1 16 ? -7.059 -11.039 -3.656 1 95.19 16 LEU B N 1
ATOM 1411 C CA . LEU B 1 16 ? -8.414 -11.289 -4.141 1 95.19 16 LEU B CA 1
ATOM 1412 C C . LEU B 1 16 ? -9.43 -10.492 -3.33 1 95.19 16 LEU B C 1
ATOM 1414 O O . LEU B 1 16 ? -10.297 -9.828 -3.898 1 95.19 16 LEU B O 1
ATOM 1418 N N . PRO B 1 17 ? -9.289 -10.422 -2.031 1 91.38 17 PRO B N 1
ATOM 1419 C CA . PRO B 1 17 ? -10.234 -9.594 -1.275 1 91.38 17 PRO B CA 1
ATOM 1420 C C . PRO B 1 17 ? -10.109 -8.109 -1.614 1 91.38 17 PRO B C 1
ATOM 1422 O O . PRO B 1 17 ? -11.109 -7.391 -1.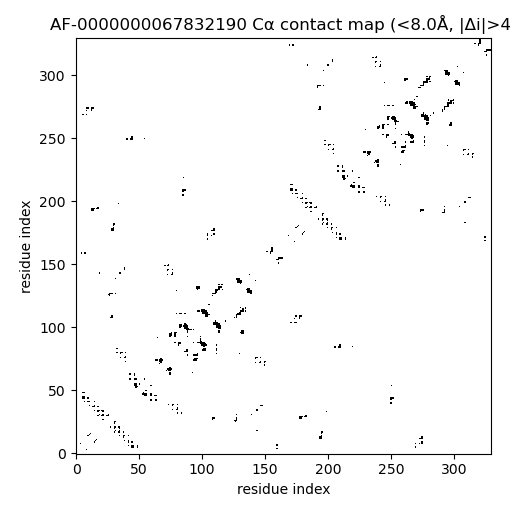621 1 91.38 17 PRO B O 1
ATOM 1425 N N . ALA B 1 18 ? -8.883 -7.637 -1.864 1 92.5 18 ALA B N 1
ATOM 1426 C CA . ALA B 1 18 ? -8.703 -6.238 -2.252 1 92.5 18 ALA B CA 1
ATOM 1427 C C . ALA B 1 18 ? -9.438 -5.934 -3.555 1 92.5 18 ALA B C 1
ATOM 1429 O O . ALA B 1 18 ? -10.039 -4.867 -3.701 1 92.5 18 ALA B O 1
ATOM 1430 N N . ILE B 1 19 ? -9.367 -6.852 -4.453 1 94.94 19 ILE B N 1
ATOM 1431 C CA . ILE B 1 19 ? -10.047 -6.68 -5.734 1 94.94 19 ILE B CA 1
ATOM 1432 C C . ILE B 1 19 ? -11.555 -6.703 -5.523 1 94.94 19 ILE B C 1
ATOM 1434 O O . ILE B 1 19 ? -12.289 -5.91 -6.125 1 94.94 19 ILE B O 1
ATOM 1438 N N . GLU B 1 20 ? -12.008 -7.566 -4.699 1 94.38 20 GLU B N 1
ATOM 1439 C CA . GLU B 1 20 ? -13.438 -7.605 -4.395 1 94.38 20 GLU B CA 1
ATOM 1440 C C . GLU B 1 20 ? -13.891 -6.305 -3.738 1 94.38 20 GLU B C 1
ATOM 1442 O O . GLU B 1 20 ? -14.969 -5.789 -4.055 1 94.38 20 GLU B O 1
ATOM 1447 N N . PHE B 1 21 ? -13.062 -5.898 -2.854 1 88.81 21 PHE B N 1
ATOM 1448 C CA . PHE B 1 21 ? -13.32 -4.617 -2.209 1 88.81 21 PHE B CA 1
ATOM 1449 C C . PHE B 1 21 ? -13.477 -3.512 -3.246 1 88.81 21 PHE B C 1
ATOM 1451 O O . PHE B 1 21 ? -14.383 -2.682 -3.148 1 88.81 21 PHE B O 1
ATOM 1458 N N . TRP B 1 22 ? -12.656 -3.428 -4.199 1 88.44 22 TRP B N 1
ATOM 1459 C CA . TRP B 1 22 ? -12.711 -2.443 -5.273 1 88.44 22 TRP B CA 1
ATOM 1460 C C . TRP B 1 22 ? -13.961 -2.643 -6.129 1 88.44 22 TRP B C 1
ATOM 1462 O O . TRP B 1 22 ? -14.648 -1.679 -6.465 1 88.44 22 TRP B O 1
ATOM 1472 N N . ARG B 1 23 ? -14.344 -3.875 -6.422 1 91.06 23 ARG B N 1
ATOM 1473 C CA . ARG B 1 23 ? -15.484 -4.18 -7.285 1 91.06 23 ARG B CA 1
ATOM 1474 C C . ARG B 1 23 ? -16.797 -3.703 -6.656 1 91.06 23 ARG B C 1
ATOM 1476 O O . ARG B 1 23 ? -17.734 -3.336 -7.367 1 91.06 23 ARG B O 1
ATOM 1483 N N . GLU B 1 24 ? -16.797 -3.656 -5.332 1 88.75 24 GLU B N 1
ATOM 1484 C CA . GLU B 1 24 ? -18 -3.215 -4.633 1 88.75 24 GLU B CA 1
ATOM 1485 C C . GLU B 1 24 ? -18.266 -1.73 -4.871 1 88.75 24 GLU B C 1
ATOM 1487 O O . GLU B 1 24 ? -19.422 -1.3 -4.93 1 88.75 24 GLU B O 1
ATOM 1492 N N . GLN B 1 25 ? -17.234 -0.923 -4.941 1 84.56 25 GLN B N 1
ATOM 1493 C CA . GLN B 1 25 ? -17.328 0.511 -5.195 1 84.56 25 GLN B CA 1
ATOM 1494 C C . GLN B 1 25 ? -16.172 0.988 -6.066 1 84.56 25 GLN B C 1
ATOM 1496 O O . GLN B 1 25 ? -15.266 1.682 -5.59 1 84.56 25 GLN B O 1
ATOM 1501 N N . PRO B 1 26 ? -16.281 0.727 -7.352 1 79.06 26 PRO B N 1
ATOM 1502 C CA . PRO B 1 26 ? -15.141 0.938 -8.25 1 79.06 26 PRO B CA 1
ATOM 1503 C C . PRO B 1 26 ? -14.812 2.416 -8.445 1 79.06 26 PRO B C 1
ATOM 1505 O O . PRO B 1 26 ? -13.742 2.752 -8.961 1 79.06 26 PRO B O 1
ATOM 1508 N N . ASN B 1 27 ? -15.688 3.287 -7.918 1 73.25 27 ASN B N 1
ATOM 1509 C CA . ASN B 1 27 ? -15.461 4.715 -8.133 1 73.25 27 ASN B CA 1
ATOM 1510 C C . ASN B 1 27 ? -14.727 5.348 -6.953 1 73.25 27 ASN B C 1
ATOM 1512 O O . ASN B 1 27 ? -14.414 6.539 -6.984 1 73.25 27 ASN B O 1
ATOM 1516 N N . GLN B 1 28 ? -14.406 4.59 -5.922 1 78.56 28 GLN B N 1
ATOM 1517 C CA . GLN B 1 28 ? -13.641 5.105 -4.797 1 78.56 28 GLN B CA 1
ATOM 1518 C C . GLN B 1 28 ? -12.141 4.879 -5.004 1 78.56 28 GLN B C 1
ATOM 1520 O O . GLN B 1 28 ? -11.68 3.736 -5.008 1 78.56 28 GLN B O 1
ATOM 1525 N N . PRO B 1 29 ? -11.367 5.883 -5.098 1 79.06 29 PRO B N 1
ATOM 1526 C CA . PRO B 1 29 ? -9.961 5.77 -5.465 1 79.06 29 PRO B CA 1
ATOM 1527 C C . PRO B 1 29 ? -9.148 4.941 -4.469 1 79.06 29 PRO B C 1
ATOM 1529 O O . PRO B 1 29 ? -8.227 4.223 -4.863 1 79.06 29 PRO B O 1
ATOM 1532 N N . VAL B 1 30 ? -9.523 5.062 -3.25 1 84.88 30 VAL B N 1
ATOM 1533 C CA . VAL B 1 30 ? -8.75 4.375 -2.223 1 84.88 30 VAL B CA 1
ATOM 1534 C C . VAL B 1 30 ? -8.867 2.865 -2.41 1 84.88 30 VAL B C 1
ATOM 1536 O O . VAL B 1 30 ? -7.918 2.123 -2.146 1 84.88 30 VAL B O 1
ATOM 1539 N N . ARG B 1 31 ? -10.008 2.4 -2.916 1 87.31 31 ARG B N 1
ATOM 1540 C CA . ARG B 1 31 ? -10.211 0.97 -3.127 1 87.31 31 ARG B CA 1
ATOM 1541 C C . ARG B 1 31 ? -9.391 0.469 -4.309 1 87.31 31 ARG B C 1
ATOM 1543 O O . ARG B 1 31 ? -8.844 -0.637 -4.27 1 87.31 31 ARG B O 1
ATOM 1550 N N . ALA B 1 32 ? -9.305 1.331 -5.344 1 84.75 32 ALA B N 1
ATOM 1551 C CA . ALA B 1 32 ? -8.438 1.011 -6.469 1 84.75 32 ALA B CA 1
ATOM 1552 C C . ALA B 1 32 ? -6.973 0.959 -6.039 1 84.75 32 ALA B C 1
ATOM 1554 O O . ALA B 1 32 ? -6.242 0.034 -6.402 1 84.75 32 ALA B O 1
ATOM 1555 N N . ALA B 1 33 ? -6.578 1.93 -5.281 1 86.38 33 ALA B N 1
ATOM 1556 C CA . ALA B 1 33 ? -5.207 1.981 -4.781 1 86.38 33 ALA B CA 1
ATOM 1557 C C . ALA B 1 33 ? -4.871 0.736 -3.965 1 86.38 33 ALA B C 1
ATOM 1559 O O . ALA B 1 33 ? -3.773 0.187 -4.078 1 86.38 33 ALA B O 1
ATOM 1560 N N . CYS B 1 34 ? -5.816 0.301 -3.16 1 91.19 34 CYS B N 1
ATOM 1561 C CA . CYS B 1 34 ? -5.625 -0.894 -2.346 1 91.19 34 CYS B CA 1
ATOM 1562 C C . CYS B 1 34 ? -5.434 -2.125 -3.221 1 91.19 34 CYS B C 1
ATOM 1564 O O . CYS B 1 34 ? -4.492 -2.896 -3.02 1 91.19 34 CYS B O 1
ATOM 1566 N N . ALA B 1 35 ? -6.328 -2.299 -4.184 1 92.56 35 ALA B N 1
ATOM 1567 C CA . ALA B 1 35 ? -6.234 -3.451 -5.074 1 92.56 35 ALA B CA 1
ATOM 1568 C C . ALA B 1 35 ? -4.906 -3.459 -5.824 1 92.56 35 ALA B C 1
ATOM 1570 O O . ALA B 1 35 ? -4.203 -4.473 -5.844 1 92.56 35 ALA B O 1
ATOM 1571 N N . ILE B 1 36 ? -4.527 -2.318 -6.371 1 90.12 36 ILE B N 1
ATOM 1572 C CA . ILE B 1 36 ? -3.299 -2.184 -7.141 1 90.12 36 ILE B CA 1
ATOM 1573 C C . ILE B 1 36 ? -2.094 -2.471 -6.25 1 90.12 36 ILE B C 1
ATOM 1575 O O . ILE B 1 36 ? -1.172 -3.186 -6.648 1 90.12 36 ILE B O 1
ATOM 1579 N N . SER B 1 37 ? -2.127 -1.971 -5.082 1 91.62 37 SER B N 1
ATOM 1580 C CA . SER B 1 37 ? -1.036 -2.166 -4.133 1 91.62 37 SER B CA 1
ATOM 1581 C C . SER B 1 37 ? -0.85 -3.643 -3.801 1 91.62 37 SER B C 1
ATOM 1583 O O . SER B 1 37 ? 0.272 -4.156 -3.83 1 91.62 37 SER B O 1
ATOM 1585 N N . GLN B 1 38 ? -1.947 -4.316 -3.496 1 91.38 38 GLN B N 1
ATOM 1586 C CA . GLN B 1 38 ? -1.837 -5.723 -3.115 1 91.38 38 GLN B CA 1
ATOM 1587 C C . GLN B 1 38 ? -1.383 -6.578 -4.293 1 91.38 38 GLN B C 1
ATOM 1589 O O . GLN B 1 38 ? -0.618 -7.527 -4.121 1 91.38 38 GLN B O 1
ATOM 1594 N N . ILE B 1 39 ? -1.847 -6.254 -5.465 1 95.31 39 ILE B N 1
ATOM 1595 C CA . ILE B 1 39 ? -1.399 -6.965 -6.66 1 95.31 39 ILE B CA 1
ATOM 1596 C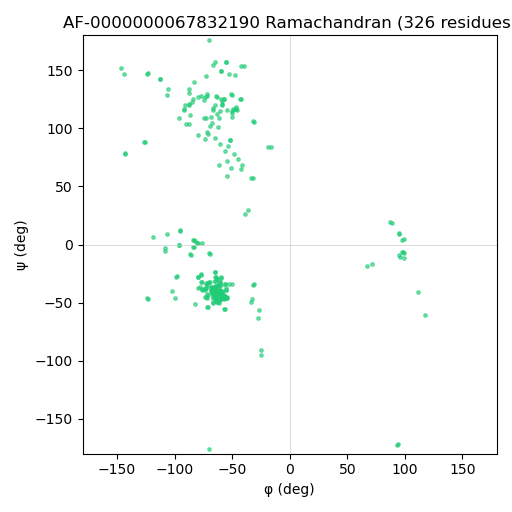 C . ILE B 1 39 ? 0.107 -6.781 -6.832 1 95.31 39 ILE B C 1
ATOM 1598 O O . ILE B 1 39 ? 0.822 -7.738 -7.148 1 95.31 39 ILE B O 1
ATOM 1602 N N . ASP B 1 40 ? 0.574 -5.582 -6.645 1 93.12 40 ASP B N 1
ATOM 1603 C CA . ASP B 1 40 ? 1.998 -5.297 -6.797 1 93.12 40 ASP B CA 1
ATOM 1604 C C . ASP B 1 40 ? 2.816 -5.992 -5.711 1 93.12 40 ASP B C 1
ATOM 1606 O O . ASP B 1 40 ? 3.9 -6.512 -5.977 1 93.12 40 ASP B O 1
ATOM 1610 N N . ILE B 1 41 ? 2.348 -5.988 -4.48 1 90.06 41 ILE B N 1
ATOM 1611 C CA . ILE B 1 41 ? 3.066 -6.574 -3.354 1 90.06 41 ILE B CA 1
ATOM 1612 C C . ILE B 1 41 ? 3.232 -8.078 -3.57 1 90.06 41 ILE B C 1
ATOM 1614 O O . ILE B 1 41 ? 4.223 -8.672 -3.133 1 90.06 41 ILE B O 1
ATOM 1618 N N . LEU B 1 42 ? 2.283 -8.703 -4.293 1 91.56 42 LEU B N 1
ATOM 1619 C CA . LEU B 1 42 ? 2.404 -10.125 -4.586 1 91.56 42 LEU B CA 1
ATOM 1620 C C . LEU B 1 42 ? 3.719 -10.422 -5.301 1 91.56 42 LEU B C 1
ATOM 1622 O O . LEU B 1 42 ? 4.324 -11.477 -5.082 1 91.56 42 LEU B O 1
ATOM 1626 N N . ALA B 1 43 ? 4.211 -9.5 -6.145 1 93.44 43 ALA B N 1
ATOM 1627 C CA . ALA B 1 43 ? 5.488 -9.695 -6.828 1 93.44 43 ALA B CA 1
ATOM 1628 C C . ALA B 1 43 ? 6.633 -9.812 -5.828 1 93.44 43 ALA B C 1
ATOM 1630 O O . ALA B 1 43 ? 7.555 -10.602 -6.02 1 93.44 43 ALA B O 1
ATOM 1631 N N . GLU B 1 44 ? 6.578 -8.992 -4.812 1 87 44 GLU B N 1
ATOM 1632 C CA . GLU B 1 44 ? 7.598 -9.07 -3.77 1 87 44 GLU B CA 1
ATOM 1633 C C . GLU B 1 44 ? 7.5 -10.391 -3.006 1 87 44 GLU B C 1
ATOM 1635 O O . GLU B 1 44 ? 8.516 -11.016 -2.703 1 87 44 GLU B O 1
ATOM 1640 N N . VAL B 1 45 ? 6.293 -10.781 -2.693 1 83.69 45 VAL B N 1
ATOM 1641 C CA . VAL B 1 45 ? 6.051 -12.023 -1.966 1 83.69 45 VAL B CA 1
ATOM 1642 C C . VAL B 1 45 ? 6.59 -13.211 -2.768 1 83.69 45 VAL B C 1
ATOM 1644 O O . VAL B 1 45 ? 7.262 -14.086 -2.221 1 83.69 45 VAL B O 1
ATOM 1647 N N . VAL B 1 46 ? 6.32 -13.227 -4.055 1 88.75 46 VAL B N 1
ATOM 1648 C CA . VAL B 1 46 ? 6.789 -14.305 -4.922 1 88.75 46 VAL B CA 1
ATOM 1649 C C . VAL B 1 46 ? 8.312 -14.273 -5.012 1 88.75 46 VAL B C 1
ATOM 1651 O O . VAL B 1 46 ? 8.969 -15.312 -4.93 1 88.75 46 VAL B O 1
ATOM 1654 N N . ALA B 1 47 ? 8.883 -13.055 -5.164 1 88 47 ALA B N 1
ATOM 1655 C CA . ALA B 1 47 ? 10.336 -12.922 -5.238 1 88 47 ALA B CA 1
ATOM 1656 C C . ALA B 1 47 ? 11 -13.508 -3.998 1 88 47 ALA B C 1
ATOM 1658 O O . ALA B 1 47 ? 12 -14.227 -4.102 1 88 47 ALA B O 1
ATOM 1659 N N . ILE B 1 48 ? 10.461 -13.203 -2.838 1 79.19 48 ILE B N 1
ATOM 1660 C CA . ILE B 1 48 ? 11 -13.688 -1.568 1 79.19 48 ILE B CA 1
ATOM 1661 C C . ILE B 1 48 ? 10.883 -15.203 -1.502 1 79.19 48 ILE B C 1
ATOM 1663 O O . ILE B 1 48 ? 11.836 -15.891 -1.128 1 79.19 48 ILE B O 1
ATOM 1667 N N . ASP B 1 49 ? 9.688 -15.68 -1.867 1 80.81 49 ASP B N 1
ATOM 1668 C CA . ASP B 1 49 ? 9.469 -17.125 -1.825 1 80.81 49 ASP B CA 1
ATOM 1669 C C . ASP B 1 49 ? 10.422 -17.844 -2.766 1 80.81 49 ASP B C 1
ATOM 1671 O O . ASP B 1 49 ? 11 -18.875 -2.396 1 80.81 49 ASP B O 1
ATOM 1675 N N . GLN B 1 50 ? 10.617 -17.344 -3.961 1 86.81 50 GLN B N 1
ATOM 1676 C CA . GLN B 1 50 ? 11.508 -17.953 -4.949 1 86.81 50 GLN B CA 1
ATOM 1677 C C . GLN B 1 50 ? 12.961 -17.922 -4.477 1 86.81 50 GLN B C 1
ATOM 1679 O O . GLN B 1 50 ? 13.789 -18.703 -4.949 1 86.81 50 GLN B O 1
ATOM 1684 N N . SER B 1 51 ? 13.266 -17.031 -3.609 1 82.19 51 SER B N 1
ATOM 1685 C CA . SER B 1 51 ? 14.625 -16.906 -3.107 1 82.19 51 SER B CA 1
ATOM 1686 C C . SER B 1 51 ? 14.812 -17.672 -1.802 1 82.19 51 SER B C 1
ATOM 1688 O O . SER B 1 51 ? 15.773 -17.422 -1.068 1 82.19 51 SER B O 1
ATOM 1690 N N . GLY B 1 52 ? 13.914 -18.484 -1.431 1 72.62 52 GLY B N 1
ATOM 1691 C CA . GLY B 1 52 ? 14.047 -19.328 -0.251 1 72.62 52 GLY B CA 1
ATOM 1692 C C . GLY B 1 52 ? 13.555 -18.656 1.018 1 72.62 52 GLY B C 1
ATOM 1693 O O . GLY B 1 52 ? 13.992 -19 2.117 1 72.62 52 GLY B O 1
ATOM 1694 N N . GLY B 1 53 ? 12.766 -17.625 0.814 1 70.62 53 GLY B N 1
ATOM 1695 C CA . GLY B 1 53 ? 12.133 -17.016 1.977 1 70.62 53 GLY B CA 1
ATOM 1696 C C . GLY B 1 53 ? 12.852 -15.773 2.463 1 70.62 53 GLY B C 1
ATOM 1697 O O . GLY B 1 53 ? 12.523 -15.227 3.518 1 70.62 53 GLY B O 1
ATOM 1698 N N . GLN B 1 54 ? 13.852 -15.422 1.69 1 66.69 54 GLN B N 1
ATOM 1699 C CA . GLN B 1 54 ? 14.586 -14.203 2.012 1 66.69 54 GLN B CA 1
ATOM 1700 C C . GLN B 1 54 ? 14.586 -13.242 0.831 1 66.69 54 GLN B C 1
ATOM 1702 O O . GLN B 1 54 ? 14.461 -13.656 -0.322 1 66.69 54 GLN B O 1
ATOM 1707 N N . LEU B 1 55 ? 14.562 -12 1.308 1 68.94 55 LEU B N 1
ATOM 1708 C CA . LEU B 1 55 ? 14.711 -11.031 0.226 1 68.94 55 LEU B CA 1
ATOM 1709 C C . LEU B 1 55 ? 16 -11.281 -0.554 1 68.94 55 LEU B C 1
ATOM 1711 O O . LEU B 1 55 ? 17.062 -11.477 0.04 1 68.94 55 LEU B O 1
ATOM 1715 N N . PRO B 1 56 ? 15.836 -11.438 -1.846 1 74.62 56 PRO B N 1
ATOM 1716 C CA . PRO B 1 56 ? 17.047 -11.641 -2.658 1 74.62 56 PRO B CA 1
ATOM 1717 C C . PRO B 1 56 ? 18.078 -10.531 -2.479 1 74.62 56 PRO B C 1
ATOM 1719 O O . PRO B 1 56 ? 17.719 -9.422 -2.062 1 74.62 56 PRO B O 1
ATOM 1722 N N . ARG B 1 57 ? 19.344 -10.977 -2.824 1 76.5 57 ARG B N 1
ATOM 1723 C CA . ARG B 1 57 ? 20.391 -9.945 -2.857 1 76.5 57 ARG B CA 1
ATOM 1724 C C . ARG B 1 57 ? 20.031 -8.852 -3.854 1 76.5 57 ARG B C 1
ATOM 1726 O O . ARG B 1 57 ? 19.688 -9.133 -5.004 1 76.5 57 ARG B O 1
ATOM 1733 N N . GLY B 1 58 ? 19.906 -7.645 -3.473 1 75.75 58 GLY B N 1
ATOM 1734 C CA . GLY B 1 58 ? 19.547 -6.539 -4.344 1 75.75 58 GLY B CA 1
ATOM 1735 C C . GLY B 1 58 ? 18.062 -6.176 -4.273 1 75.75 58 GLY B C 1
ATOM 1736 O O . GLY B 1 58 ? 17.609 -5.309 -5.012 1 75.75 58 GLY B O 1
ATOM 1737 N N . GLY B 1 59 ? 17.359 -7.035 -3.535 1 80.75 59 GLY B N 1
ATOM 1738 C CA . GLY B 1 59 ? 15.945 -6.754 -3.387 1 80.75 59 GLY B CA 1
ATOM 1739 C C . GLY B 1 59 ? 15.078 -7.461 -4.414 1 80.75 59 GLY B C 1
ATOM 1740 O O . GLY B 1 59 ? 15.57 -8.32 -5.152 1 80.75 59 GLY B O 1
ATOM 1741 N N . ALA B 1 60 ? 13.82 -7.109 -4.414 1 85.88 60 ALA B N 1
ATOM 1742 C CA . ALA B 1 60 ? 12.875 -7.758 -5.32 1 85.88 60 ALA B CA 1
ATOM 1743 C C . ALA B 1 60 ? 12.922 -7.129 -6.707 1 85.88 60 ALA B C 1
ATOM 1745 O O . ALA B 1 60 ? 12.25 -7.594 -7.633 1 85.88 60 ALA B O 1
ATOM 1746 N N . GLY B 1 61 ? 13.75 -6.09 -6.879 1 89 61 GLY B N 1
ATOM 1747 C CA . GLY B 1 61 ? 13.797 -5.285 -8.094 1 89 61 GLY B CA 1
ATOM 1748 C C . GLY B 1 61 ? 14.078 -6.102 -9.336 1 89 61 GLY B C 1
ATOM 1749 O O . GLY B 1 61 ? 13.281 -6.102 -10.281 1 89 61 GLY B O 1
ATOM 1750 N N . PRO B 1 62 ? 15.203 -6.871 -9.352 1 88.81 62 PRO B N 1
ATOM 1751 C CA . PRO B 1 62 ? 15.531 -7.664 -10.539 1 88.81 62 PRO B CA 1
ATOM 1752 C C . PRO B 1 62 ? 14.422 -8.648 -10.914 1 88.81 62 PRO B C 1
ATOM 1754 O O . PRO B 1 62 ? 14.102 -8.797 -12.094 1 88.81 62 PRO B O 1
ATOM 1757 N N . PHE B 1 63 ? 13.867 -9.375 -9.984 1 91.56 63 PHE B N 1
ATOM 1758 C CA . PHE B 1 63 ? 12.75 -10.273 -10.25 1 91.56 63 PHE B CA 1
ATOM 1759 C C . PHE B 1 63 ? 11.578 -9.523 -10.867 1 91.56 63 PHE B C 1
ATOM 1761 O O . PHE B 1 63 ? 10.969 -9.984 -11.836 1 91.56 63 PHE B O 1
ATOM 1768 N N . ARG B 1 64 ? 11.281 -8.359 -10.312 1 92.75 64 ARG B N 1
ATOM 1769 C CA . ARG B 1 64 ? 10.148 -7.566 -10.781 1 92.75 64 ARG B CA 1
ATOM 1770 C C . ARG B 1 64 ? 10.398 -7.031 -12.188 1 92.75 64 ARG B C 1
ATOM 1772 O O . ARG B 1 64 ? 9.477 -6.926 -12.992 1 92.75 64 ARG B O 1
ATOM 1779 N N . ASP B 1 65 ? 11.633 -6.668 -12.422 1 88.75 65 ASP B N 1
ATOM 1780 C CA . ASP B 1 65 ? 11.984 -6.234 -13.773 1 88.75 65 ASP B CA 1
ATOM 1781 C C . ASP B 1 65 ? 11.781 -7.359 -14.781 1 88.75 65 ASP B C 1
ATOM 1783 O O . ASP B 1 65 ? 11.18 -7.152 -15.836 1 88.75 65 ASP B O 1
ATOM 1787 N N . ASP B 1 66 ? 12.25 -8.547 -14.484 1 92.25 66 ASP B N 1
ATOM 1788 C CA . ASP B 1 66 ? 12.078 -9.703 -15.344 1 92.25 66 ASP B CA 1
ATOM 1789 C C . ASP B 1 66 ? 10.594 -10.039 -15.531 1 92.25 66 ASP B C 1
ATOM 1791 O O . ASP B 1 66 ? 10.148 -10.328 -16.641 1 92.25 66 ASP B O 1
ATOM 1795 N N . LEU B 1 67 ? 9.898 -10.008 -14.445 1 95.12 67 LEU B N 1
ATOM 1796 C CA . LEU B 1 67 ? 8.461 -10.258 -14.461 1 95.12 67 LEU B CA 1
ATOM 1797 C C . LEU B 1 67 ? 7.75 -9.273 -15.383 1 95.12 67 LEU B C 1
ATOM 1799 O O . LEU B 1 67 ? 6.887 -9.672 -16.172 1 95.12 67 LEU B O 1
ATOM 1803 N N . GLY B 1 68 ? 8.109 -7.98 -15.25 1 91.44 68 GLY B N 1
ATOM 1804 C CA . GLY B 1 68 ? 7.512 -6.957 -16.094 1 91.44 68 GLY B CA 1
ATOM 1805 C C . GLY B 1 68 ? 7.801 -7.152 -17.562 1 91.44 68 GLY B C 1
ATOM 1806 O O . GLY B 1 68 ? 6.977 -6.809 -18.422 1 91.44 68 GLY B O 1
ATOM 1807 N N . GLN B 1 69 ? 8.961 -7.648 -17.859 1 90.56 69 GLN B N 1
ATOM 1808 C CA . GLN B 1 69 ? 9.305 -7.945 -19.25 1 90.56 69 GLN B CA 1
ATOM 1809 C C . GLN B 1 69 ? 8.461 -9.094 -19.781 1 90.56 69 GLN B C 1
ATOM 1811 O O . GLN B 1 69 ? 8 -9.055 -20.938 1 90.56 69 GLN B O 1
ATOM 1816 N N . ARG B 1 70 ? 8.219 -10.109 -19.016 1 94.69 70 ARG B N 1
ATOM 1817 C CA . ARG B 1 70 ? 7.426 -11.258 -19.438 1 94.69 70 ARG B CA 1
ATOM 1818 C C . ARG B 1 70 ? 5.938 -10.922 -19.438 1 94.69 70 ARG B C 1
ATOM 1820 O O . ARG B 1 70 ? 5.191 -11.383 -20.297 1 94.69 70 ARG B O 1
ATOM 1827 N N . GLU B 1 71 ? 5.551 -10.148 -18.422 1 94.94 71 GLU B N 1
ATOM 1828 C CA . GLU B 1 71 ? 4.152 -9.789 -18.203 1 94.94 71 GLU B CA 1
ATOM 1829 C C . GLU B 1 71 ? 3.98 -8.273 -18.094 1 94.94 71 GLU B C 1
ATOM 1831 O O . GLU B 1 71 ? 3.898 -7.734 -16.984 1 94.94 71 GLU B O 1
ATOM 1836 N N . PRO B 1 72 ? 3.789 -7.559 -19.188 1 87.56 72 PRO B N 1
ATOM 1837 C CA . PRO B 1 72 ? 3.719 -6.098 -19.188 1 87.56 72 PRO B CA 1
ATOM 1838 C C . PRO B 1 72 ? 2.592 -5.555 -18.312 1 87.56 72 PRO B C 1
ATOM 1840 O O . PRO B 1 72 ? 2.709 -4.461 -17.75 1 87.56 72 PRO B O 1
ATOM 1843 N N . ALA B 1 73 ? 1.515 -6.336 -18.172 1 87.75 73 ALA B N 1
ATOM 1844 C CA . ALA B 1 73 ? 0.409 -5.906 -17.312 1 87.75 73 ALA B CA 1
ATOM 1845 C C . ALA B 1 73 ? 0.873 -5.711 -15.867 1 87.75 73 ALA B C 1
ATOM 1847 O O . ALA B 1 73 ? 0.377 -4.828 -15.164 1 87.75 73 ALA B O 1
ATOM 1848 N N . LEU B 1 74 ? 1.84 -6.508 -15.477 1 92.5 74 LEU B N 1
ATOM 1849 C CA . LEU B 1 74 ? 2.336 -6.402 -14.109 1 92.5 74 LEU B CA 1
ATOM 1850 C C . LEU B 1 74 ? 3.309 -5.234 -13.977 1 92.5 74 LEU B C 1
ATOM 1852 O O . LEU B 1 74 ? 3.426 -4.641 -12.898 1 92.5 74 LEU B O 1
ATOM 1856 N N . ALA B 1 75 ? 3.992 -4.871 -15.039 1 86.12 75 ALA B N 1
ATOM 1857 C CA . ALA B 1 75 ? 4.797 -3.65 -15.047 1 86.12 75 ALA B CA 1
ATOM 1858 C C . ALA B 1 75 ? 3.914 -2.412 -14.906 1 86.12 75 ALA B C 1
ATOM 1860 O O . ALA B 1 75 ? 4.281 -1.456 -14.219 1 86.12 75 ALA B O 1
ATOM 1861 N N . ARG B 1 76 ? 2.756 -2.469 -15.523 1 83.31 76 ARG B N 1
ATOM 1862 C CA . ARG B 1 76 ? 1.821 -1.352 -15.422 1 83.31 76 ARG B CA 1
ATOM 1863 C C . ARG B 1 76 ? 1.277 -1.217 -14.008 1 83.31 76 ARG B C 1
ATOM 1865 O O . ARG B 1 76 ? 1.097 -0.104 -13.508 1 83.31 76 ARG B O 1
ATOM 1872 N N . ILE B 1 77 ? 1.004 -2.344 -13.375 1 87.81 77 ILE B N 1
ATOM 1873 C CA . ILE B 1 77 ? 0.573 -2.34 -11.984 1 87.81 77 ILE B CA 1
ATOM 1874 C C . ILE B 1 77 ? 1.657 -1.713 -11.109 1 87.81 77 ILE B C 1
ATOM 1876 O O . ILE B 1 77 ? 1.363 -0.893 -10.234 1 87.81 77 ILE B O 1
ATOM 1880 N N . ARG B 1 78 ? 2.875 -2.09 -11.328 1 86.81 78 ARG B N 1
ATOM 1881 C CA . ARG B 1 78 ? 3.992 -1.549 -10.562 1 86.81 78 ARG B CA 1
ATOM 1882 C C . ARG B 1 78 ? 4.098 -0.038 -10.742 1 86.81 78 ARG B C 1
ATOM 1884 O O . ARG B 1 78 ? 4.273 0.696 -9.766 1 86.81 78 ARG B O 1
ATOM 1891 N N . ASP B 1 79 ? 4.016 0.364 -11.922 1 78.94 79 ASP B N 1
ATOM 1892 C CA . ASP B 1 79 ? 4.078 1.794 -12.203 1 78.94 79 ASP B CA 1
ATOM 1893 C C . ASP B 1 79 ? 2.943 2.541 -11.508 1 78.94 79 ASP B C 1
ATOM 1895 O O . ASP B 1 79 ? 3.152 3.619 -10.953 1 78.94 79 ASP B O 1
ATOM 1899 N N . ALA B 1 80 ? 1.743 2.016 -11.594 1 79.75 80 ALA B N 1
ATOM 1900 C CA . ALA B 1 80 ? 0.588 2.631 -10.945 1 79.75 80 ALA B CA 1
ATOM 1901 C C . ALA B 1 80 ? 0.784 2.707 -9.43 1 79.75 80 ALA B C 1
ATOM 1903 O O . ALA B 1 80 ? 0.51 3.738 -8.812 1 79.75 80 ALA B O 1
ATOM 1904 N N . HIS B 1 81 ? 1.245 1.637 -8.883 1 84.62 81 HIS B N 1
ATOM 1905 C CA . HIS B 1 81 ? 1.494 1.601 -7.445 1 84.62 81 HIS B CA 1
ATOM 1906 C C . HIS B 1 81 ? 2.564 2.611 -7.047 1 84.62 81 HIS B C 1
ATOM 1908 O O . HIS B 1 81 ? 2.389 3.359 -6.082 1 84.62 81 HIS B O 1
ATOM 1914 N N . ASP B 1 82 ? 3.682 2.623 -7.75 1 79.44 82 ASP B N 1
ATOM 1915 C CA . ASP B 1 82 ? 4.773 3.547 -7.469 1 79.44 82 ASP B CA 1
ATOM 1916 C C . ASP B 1 82 ? 4.316 4.996 -7.598 1 79.44 82 ASP B C 1
ATOM 1918 O O . ASP B 1 82 ? 4.727 5.855 -6.812 1 79.44 82 ASP B O 1
ATOM 1922 N N . SER B 1 83 ? 3.52 5.219 -8.578 1 74.81 83 SER B N 1
ATOM 1923 C CA . SER B 1 83 ? 3.002 6.57 -8.766 1 74.81 83 SER B CA 1
ATOM 1924 C C . SER B 1 83 ? 2.135 6.996 -7.586 1 74.81 83 SER B C 1
ATOM 1926 O O . SER B 1 83 ? 2.172 8.156 -7.172 1 74.81 83 SER B O 1
ATOM 1928 N N . HIS B 1 84 ? 1.353 6.102 -7.109 1 78.12 84 HIS B N 1
ATOM 1929 C CA . HIS B 1 84 ? 0.502 6.395 -5.961 1 78.12 84 HIS B CA 1
ATOM 1930 C C . HIS B 1 84 ? 1.335 6.676 -4.715 1 78.12 84 HIS B C 1
ATOM 1932 O O . HIS B 1 84 ? 1.052 7.621 -3.975 1 78.12 84 HIS B O 1
ATOM 1938 N N . LYS B 1 85 ? 2.354 5.926 -4.535 1 75.31 85 LYS B N 1
ATOM 1939 C CA . LYS B 1 85 ? 3.152 6.02 -3.316 1 75.31 85 LYS B CA 1
ATOM 1940 C C . LYS B 1 85 ? 4.109 7.207 -3.379 1 75.31 85 LYS B C 1
ATOM 1942 O O . LYS B 1 85 ? 4.414 7.82 -2.354 1 75.31 85 LYS B O 1
ATOM 1947 N N . HIS B 1 86 ? 4.645 7.43 -4.613 1 67.62 86 HIS B N 1
ATOM 1948 C CA . HIS B 1 86 ? 5.723 8.406 -4.734 1 67.62 86 HIS B CA 1
ATOM 1949 C C . HIS B 1 86 ? 5.242 9.672 -5.43 1 67.62 86 HIS B C 1
ATOM 1951 O O . HIS B 1 86 ? 5.957 10.68 -5.461 1 67.62 86 HIS B O 1
ATOM 1957 N N . GLY B 1 87 ? 4.105 9.711 -5.836 1 61.12 87 GLY B N 1
ATOM 1958 C CA . GLY B 1 87 ? 3.607 10.844 -6.609 1 61.12 87 GLY B CA 1
ATOM 1959 C C . GLY B 1 87 ? 4.25 10.961 -7.977 1 61.12 87 GLY B C 1
ATOM 1960 O O . GLY B 1 87 ? 3.83 11.781 -8.797 1 61.12 87 GLY B O 1
ATOM 1961 N N . HIS B 1 88 ? 5.426 10.273 -8.117 1 55.53 88 HIS B N 1
ATOM 1962 C CA . HIS B 1 88 ? 6.145 10.273 -9.383 1 55.53 88 HIS B CA 1
ATOM 1963 C C . HIS B 1 88 ? 6.793 8.922 -9.648 1 55.53 88 HIS B C 1
ATOM 1965 O O . HIS B 1 88 ? 6.992 8.125 -8.727 1 55.53 88 HIS B O 1
ATOM 1971 N N . LEU B 1 89 ? 6.82 8.625 -10.922 1 50.16 89 LEU B N 1
ATOM 1972 C CA . LEU B 1 89 ? 7.605 7.453 -11.289 1 50.16 89 LEU B CA 1
ATOM 1973 C C . LEU B 1 89 ? 9.062 7.824 -11.523 1 50.16 89 LEU B C 1
ATOM 1975 O O . LEU B 1 89 ? 9.359 8.773 -12.25 1 50.16 89 LEU B O 1
ATOM 1979 N N . SER B 1 90 ? 9.906 7.402 -10.688 1 48.81 90 SER B N 1
ATOM 1980 C CA . SER B 1 90 ? 11.312 7.723 -10.898 1 48.81 90 SER B CA 1
ATOM 1981 C C . SER B 1 90 ? 12.102 6.5 -11.367 1 48.81 90 SER B C 1
ATOM 1983 O O . SER B 1 90 ? 13.305 6.582 -11.594 1 48.81 90 SER B O 1
ATOM 1985 N N . ARG B 1 91 ? 11.367 5.445 -11.672 1 45.5 91 ARG B N 1
ATOM 1986 C CA . ARG B 1 91 ? 12.125 4.254 -12.047 1 45.5 91 ARG B CA 1
ATOM 1987 C C . ARG B 1 91 ? 12.43 4.246 -13.547 1 45.5 91 ARG B C 1
ATOM 1989 O O . ARG B 1 91 ? 11.547 4.52 -14.359 1 45.5 91 ARG B O 1
ATOM 1996 N N . ARG B 1 92 ? 13.633 4.023 -13.695 1 43.16 92 ARG B N 1
ATOM 1997 C CA . ARG B 1 92 ? 14.078 3.936 -15.078 1 43.16 92 ARG B CA 1
ATOM 1998 C C . ARG B 1 92 ? 13.281 2.891 -15.852 1 43.16 92 ARG B C 1
ATOM 2000 O O . ARG B 1 92 ? 13.062 3.035 -17.062 1 43.16 92 ARG B O 1
ATOM 2007 N N . SER B 1 93 ? 12.93 1.792 -15.25 1 38.44 93 SER B N 1
ATOM 2008 C CA . SER B 1 93 ? 12.227 0.707 -15.93 1 38.44 93 SER B CA 1
ATOM 2009 C C . SER B 1 93 ? 10.727 0.98 -16.016 1 38.44 93 SER B C 1
ATOM 2011 O O . SER B 1 93 ? 9.961 0.129 -16.469 1 38.44 93 SER B O 1
ATOM 2013 N N . ALA B 1 94 ? 10.422 2.152 -15.523 1 45.5 94 ALA B N 1
ATOM 2014 C CA . ALA B 1 94 ? 9.008 2.518 -15.625 1 45.5 94 ALA B CA 1
ATOM 2015 C C . ALA B 1 94 ? 8.562 2.592 -17.078 1 45.5 94 ALA B C 1
ATOM 2017 O O . ALA B 1 94 ? 9.312 3.062 -17.938 1 45.5 94 ALA B O 1
ATOM 2018 N N . THR B 1 95 ? 7.824 1.729 -17.484 1 44.38 95 THR B N 1
ATOM 2019 C CA . THR B 1 95 ? 7.387 1.656 -18.875 1 44.38 95 THR B CA 1
ATOM 2020 C C . THR B 1 95 ? 6.359 2.744 -19.172 1 44.38 95 THR B C 1
ATOM 2022 O O . THR B 1 95 ? 6.301 3.256 -20.297 1 44.38 95 THR B O 1
ATOM 2025 N N . GLU B 1 96 ? 5.523 2.895 -18.406 1 44.91 96 GLU B N 1
ATOM 2026 C CA . GLU B 1 96 ? 4.375 3.682 -18.828 1 44.91 96 GLU B CA 1
ATOM 2027 C C . GLU B 1 96 ? 4.426 5.098 -18.266 1 44.91 96 GLU B C 1
ATOM 2029 O O . GLU B 1 96 ? 3.717 5.988 -18.734 1 44.91 96 GLU B O 1
ATOM 2034 N N . ILE B 1 97 ? 4.836 5.246 -17.031 1 44.09 97 ILE B N 1
ATOM 2035 C CA . ILE B 1 97 ? 4.625 6.578 -16.484 1 44.09 97 ILE B CA 1
ATOM 2036 C C . ILE B 1 97 ? 5.898 7.406 -16.625 1 44.09 97 ILE B C 1
ATOM 2038 O O . ILE B 1 97 ? 6.992 6.938 -16.312 1 44.09 97 ILE B O 1
ATOM 2042 N N . SER B 1 98 ? 5.859 8.289 -17.438 1 36.16 98 SER B N 1
ATOM 2043 C CA . SER B 1 98 ? 7.016 9.156 -17.625 1 36.16 98 SER B CA 1
ATOM 2044 C C . SER B 1 98 ? 7.477 9.758 -16.312 1 36.16 98 SER B C 1
ATOM 2046 O O . SER B 1 98 ? 6.684 9.906 -15.375 1 36.16 98 SER B O 1
ATOM 2048 N N . GLU B 1 99 ? 8.688 9.977 -16.125 1 37.44 99 GLU B N 1
ATOM 2049 C CA . GLU B 1 99 ? 9.383 10.734 -15.078 1 37.44 99 GLU B CA 1
ATOM 2050 C C . GLU B 1 99 ? 8.656 12.039 -14.773 1 37.44 99 GLU B C 1
ATOM 2052 O O . GLU B 1 99 ? 8.305 12.789 -15.688 1 37.44 99 GLU B O 1
ATOM 2057 N N . GLY B 1 100 ? 8.242 12.359 -13.438 1 36.22 100 GLY B N 1
ATOM 2058 C CA . GLY B 1 100 ? 7.625 13.609 -13.016 1 36.22 100 GLY B CA 1
ATOM 2059 C C . GLY B 1 100 ? 6.117 13.516 -12.883 1 36.22 100 GLY B C 1
ATOM 2060 O O . GLY B 1 100 ? 5.453 14.508 -12.594 1 36.22 100 GLY B O 1
ATOM 2061 N N . GLN B 1 101 ? 5.598 12.539 -13.336 1 37.62 101 GLN B N 1
ATOM 2062 C CA . GLN B 1 101 ? 4.141 12.523 -13.352 1 37.62 101 GLN B CA 1
ATOM 2063 C C . GLN B 1 101 ? 3.578 12.344 -11.938 1 37.62 101 GLN B C 1
ATOM 2065 O O . GLN B 1 101 ? 4.055 11.492 -11.188 1 37.62 101 GLN B O 1
ATOM 2070 N N . ARG B 1 102 ? 3.24 13.445 -11.367 1 36.19 102 ARG B N 1
ATOM 2071 C CA . ARG B 1 102 ? 2.586 13.438 -10.062 1 36.19 102 ARG B CA 1
ATOM 2072 C C . ARG B 1 102 ? 1.144 12.961 -10.172 1 36.19 102 ARG B C 1
ATOM 2074 O O . ARG B 1 102 ? 0.517 13.102 -11.227 1 36.19 102 ARG B O 1
ATOM 2081 N N . ALA B 1 103 ? 0.834 12.289 -9.133 1 37.69 103 ALA B N 1
ATOM 2082 C CA . ALA B 1 103 ? -0.579 11.984 -8.914 1 37.69 103 ALA B CA 1
ATOM 2083 C C . ALA B 1 103 ? -1.423 13.258 -8.953 1 37.69 103 ALA B C 1
ATOM 2085 O O . ALA B 1 103 ? -1.031 14.289 -8.406 1 37.69 103 ALA B O 1
ATOM 2086 N N . TYR B 1 104 ? -1.906 13.836 -9.93 1 36.97 104 TYR B N 1
ATOM 2087 C CA . TYR B 1 104 ? -2.746 15.023 -10.016 1 36.97 104 TYR B CA 1
ATOM 2088 C C . TYR B 1 104 ? -3.994 14.875 -9.156 1 36.97 104 TYR B C 1
ATOM 2090 O O . TYR B 1 104 ? -4.586 13.797 -9.086 1 36.97 104 TYR B O 1
ATOM 2098 N N . ARG B 1 105 ? -3.992 15.766 -8.18 1 34.22 105 ARG B N 1
ATOM 2099 C CA . ARG B 1 105 ? -5.102 16.109 -7.297 1 34.22 105 ARG B CA 1
ATOM 2100 C C . ARG B 1 105 ? -6.34 16.5 -8.102 1 34.22 105 ARG B C 1
ATOM 2102 O O . ARG B 1 105 ? -6.293 17.422 -8.914 1 34.22 105 ARG B O 1
ATOM 2109 N N . SER B 1 106 ? -6.961 15.711 -9 1 31.81 106 SER B N 1
ATOM 2110 C CA . SER B 1 106 ? -8.219 16.359 -9.375 1 31.81 106 SER B CA 1
ATOM 2111 C C . SER B 1 106 ? -9.219 16.328 -8.227 1 31.81 106 SER B C 1
ATOM 2113 O O . SER B 1 106 ? -9.047 15.57 -7.266 1 31.81 106 SER B O 1
ATOM 2115 N N . ALA B 1 107 ? -10.328 16.953 -8.469 1 30.83 107 ALA B N 1
ATOM 2116 C CA . ALA B 1 107 ? -11.523 17.094 -7.641 1 30.83 107 ALA B CA 1
ATOM 2117 C C . ALA B 1 107 ? -11.859 15.773 -6.945 1 30.83 107 ALA B C 1
ATOM 2119 O O . ALA B 1 107 ? -12.766 15.055 -7.371 1 30.83 107 ALA B O 1
ATOM 2120 N N . GLY B 1 108 ? -11.094 15.273 -6.008 1 29.88 108 GLY B N 1
ATOM 2121 C CA . GLY B 1 108 ? -11.297 14.25 -4.992 1 29.88 108 GLY B CA 1
ATOM 2122 C C . GLY B 1 108 ? -10.375 13.055 -5.148 1 29.88 108 GLY B C 1
ATOM 2123 O O . GLY B 1 108 ? -10.281 12.219 -4.25 1 29.88 108 GLY B O 1
ATOM 2124 N N . THR B 1 109 ? -10.492 12.367 -6.312 1 31.89 109 THR B N 1
ATOM 2125 C CA . THR B 1 109 ? -9.812 11.086 -6.465 1 31.89 109 THR B CA 1
ATOM 2126 C C . THR B 1 109 ? -8.336 11.297 -6.781 1 31.89 109 THR B C 1
ATOM 2128 O O . THR B 1 109 ? -7.984 12.094 -7.648 1 31.89 109 THR B O 1
ATOM 2131 N N . ALA B 1 110 ? -7.445 11.328 -6.082 1 33.75 110 ALA B N 1
ATOM 2132 C CA . ALA B 1 110 ? -6.008 11.367 -6.344 1 33.75 110 ALA B CA 1
ATOM 2133 C C . ALA B 1 110 ? -5.621 10.359 -7.422 1 33.75 110 ALA B C 1
ATOM 2135 O O . ALA B 1 110 ? -5.914 9.164 -7.301 1 33.75 110 ALA B O 1
ATOM 2136 N N . VAL B 1 111 ? -5.996 10.695 -8.797 1 37.16 111 VAL B N 1
ATOM 2137 C CA . VAL B 1 111 ? -5.504 10 -9.977 1 37.16 111 VAL B CA 1
ATOM 2138 C C . VAL B 1 111 ? -3.99 10.18 -10.086 1 37.16 111 VAL B C 1
ATOM 2140 O O . VAL B 1 111 ? -3.453 11.234 -9.742 1 37.16 111 VAL B O 1
ATOM 2143 N N . PHE B 1 112 ? -3.26 9.211 -9.93 1 37.28 112 PHE B N 1
ATOM 2144 C CA . PHE B 1 112 ? -1.851 9.297 -10.297 1 37.28 112 PHE B CA 1
ATOM 2145 C C . PHE B 1 112 ? -1.694 9.836 -11.711 1 37.28 112 PHE B C 1
ATOM 2147 O O . PHE B 1 112 ? -2.201 9.25 -12.672 1 37.28 112 PHE B O 1
ATOM 2154 N N . LEU B 1 113 ? -2.102 11.227 -11.961 1 34.66 113 LEU B N 1
ATOM 2155 C CA . LEU B 1 113 ? -2.096 11.922 -13.242 1 34.66 113 LEU B CA 1
ATOM 2156 C C . LEU B 1 113 ? -0.681 12.016 -13.805 1 34.66 113 LEU B C 1
ATOM 2158 O O . LEU B 1 113 ? 0.254 12.383 -13.094 1 34.66 113 LEU B O 1
ATOM 2162 N N . GLY B 1 114 ? -0.403 11.242 -14.656 1 32.44 114 GLY B N 1
ATOM 2163 C CA . GLY B 1 114 ? 0.732 11.602 -15.492 1 32.44 114 GLY B CA 1
ATOM 2164 C C . GLY B 1 114 ? 0.77 13.078 -15.844 1 32.44 114 GLY B C 1
ATOM 2165 O O . GLY B 1 114 ? -0.203 13.797 -15.617 1 32.44 114 GLY B O 1
ATOM 2166 N N . ARG B 1 115 ? 1.955 13.703 -16.125 1 30.05 115 ARG B N 1
ATOM 2167 C CA . ARG B 1 115 ? 2.061 15.094 -16.547 1 30.05 115 ARG B CA 1
ATOM 2168 C C . ARG B 1 115 ? 0.793 15.547 -17.266 1 30.05 115 ARG B C 1
ATOM 2170 O O . ARG B 1 115 ? 0.376 16.703 -17.141 1 30.05 115 ARG B O 1
ATOM 2177 N N . GLY B 1 116 ? 0.445 14.953 -18.422 1 28.48 116 GLY B N 1
ATOM 2178 C CA . GLY B 1 116 ? -0.511 15.531 -19.359 1 28.48 116 GLY B CA 1
ATOM 2179 C C . GLY B 1 116 ? -1.951 15.375 -18.906 1 28.48 116 GLY B C 1
ATOM 2180 O O . GLY B 1 116 ? -2.869 15.375 -19.734 1 28.48 116 GLY B O 1
ATOM 2181 N N . VAL B 1 117 ? -2.08 14.867 -17.922 1 29.88 117 VAL B N 1
ATOM 2182 C CA . VAL B 1 117 ? -3.525 14.758 -17.75 1 29.88 117 VAL B CA 1
ATOM 2183 C C . VAL B 1 117 ? -4.109 16.125 -17.406 1 29.88 117 VAL B C 1
ATOM 2185 O O . VAL B 1 117 ? -3.732 16.734 -16.406 1 29.88 117 VAL B O 1
ATOM 2188 N N . HIS B 1 118 ? -4.414 16.672 -18.469 1 26.97 118 HIS B N 1
ATOM 2189 C CA . HIS B 1 118 ? -5.328 17.812 -18.484 1 26.97 118 HIS B CA 1
ATOM 2190 C C . HIS B 1 118 ? -6.586 17.516 -17.672 1 26.97 118 HIS B C 1
ATOM 2192 O O . HIS B 1 118 ? -7.117 16.406 -17.719 1 26.97 118 HIS B O 1
ATOM 2198 N N . ARG B 1 119 ? -6.789 18.203 -16.688 1 28.38 119 ARG B N 1
ATOM 2199 C CA . ARG B 1 119 ? -8.148 18.328 -16.172 1 28.38 119 ARG B CA 1
ATOM 2200 C C . ARG B 1 119 ? -9.164 18.297 -17.312 1 28.38 119 ARG B C 1
ATOM 2202 O O . ARG B 1 119 ? -9.188 19.188 -18.172 1 28.38 119 ARG B O 1
ATOM 2209 N N . SER B 1 120 ? -9.258 17.312 -18.172 1 26.5 120 SER B N 1
ATOM 2210 C CA . SER B 1 120 ? -10.375 17.531 -19.078 1 26.5 120 SER B CA 1
ATOM 2211 C C . SER B 1 120 ? -11.695 17.641 -18.328 1 26.5 120 SER B C 1
ATOM 2213 O O . SER B 1 120 ? -11.906 16.953 -17.328 1 26.5 120 SER B O 1
ATOM 2215 N N . ARG B 1 121 ? -12.445 18.719 -18.484 1 26.92 121 ARG B N 1
ATOM 2216 C CA . ARG B 1 121 ? -13.844 19.062 -18.234 1 26.92 121 ARG B CA 1
ATOM 2217 C C . ARG B 1 121 ? -14.742 17.844 -18.453 1 26.92 121 ARG B C 1
ATOM 2219 O O . ARG B 1 121 ? -15.906 17.844 -18.031 1 26.92 121 ARG B O 1
ATOM 2226 N N . PHE B 1 122 ? -14.594 17.156 -19.484 1 25.56 122 PHE B N 1
ATOM 2227 C CA . PHE B 1 122 ? -15.617 16.25 -20 1 25.56 122 PHE B CA 1
ATOM 2228 C C . PHE B 1 122 ? -15.742 15.016 -19.109 1 25.56 122 PHE B C 1
ATOM 2230 O O . PHE B 1 122 ? -16.578 14.148 -19.344 1 25.56 122 PHE B O 1
ATOM 2237 N N . PHE B 1 123 ? -14.664 14.438 -18.75 1 27.23 123 PHE B N 1
ATOM 2238 C CA . PHE B 1 123 ? -15.109 13.227 -18.078 1 27.23 123 PHE B CA 1
ATOM 2239 C C . PHE B 1 123 ? -15.883 13.562 -16.812 1 27.23 123 PHE B C 1
ATOM 2241 O O . PHE B 1 123 ? -15.43 14.359 -15.984 1 27.23 123 PHE B O 1
ATOM 2248 N N . GLY B 1 124 ? -17.031 13.664 -16.922 1 27.02 124 GLY B N 1
ATOM 2249 C CA . GLY B 1 124 ? -18.047 13.773 -15.875 1 27.02 124 GLY B CA 1
ATOM 2250 C C . GLY B 1 124 ? -17.609 13.156 -14.562 1 27.02 124 GLY B C 1
ATOM 2251 O O . GLY B 1 124 ? -17.141 13.852 -13.656 1 27.02 124 GLY B O 1
ATOM 2252 N N . ARG B 1 125 ? -18.031 11.781 -14.547 1 28.97 125 ARG B N 1
ATOM 2253 C CA . ARG B 1 125 ? -18.031 10.969 -13.336 1 28.97 125 ARG B CA 1
ATOM 2254 C C . ARG B 1 125 ? -16.609 10.562 -12.953 1 28.97 125 ARG B C 1
ATOM 2256 O O . ARG B 1 125 ? -15.75 10.406 -13.82 1 28.97 125 ARG B O 1
ATOM 2263 N N . THR B 1 126 ? -16.109 10.859 -11.711 1 31.36 126 THR B N 1
ATOM 2264 C CA . THR B 1 126 ? -14.914 10.727 -10.898 1 31.36 126 THR B CA 1
ATOM 2265 C C . THR B 1 126 ? -14.219 9.391 -11.172 1 31.36 126 THR B C 1
ATOM 2267 O O . THR B 1 126 ? -14.648 8.352 -10.68 1 31.36 126 THR B O 1
ATOM 2270 N N . SER B 1 127 ? -14.406 8.898 -12.492 1 31.8 127 SER B N 1
ATOM 2271 C CA . SER B 1 127 ? -13.727 7.605 -12.609 1 31.8 127 SER B CA 1
ATOM 2272 C C . SER B 1 127 ? -12.219 7.762 -12.508 1 31.8 127 SER B C 1
ATOM 2274 O O . SER B 1 127 ? -11.656 8.773 -12.938 1 31.8 127 SER B O 1
ATOM 2276 N N . THR B 1 128 ? -11.578 7.23 -11.508 1 37.94 128 THR B N 1
ATOM 2277 C CA . THR B 1 128 ? -10.148 7.098 -11.242 1 37.94 128 THR B CA 1
ATOM 2278 C C . THR B 1 128 ? -9.422 6.48 -12.43 1 37.94 128 THR B C 1
ATOM 2280 O O . THR B 1 128 ? -9.828 5.434 -12.938 1 37.94 128 THR B O 1
ATOM 2283 N N . ALA B 1 129 ? -8.914 7.309 -13.406 1 44 129 ALA B N 1
ATOM 2284 C CA . ALA B 1 129 ? -8.172 6.688 -14.5 1 44 129 ALA B CA 1
ATOM 2285 C C . ALA B 1 129 ? -6.672 6.93 -14.344 1 44 129 ALA B C 1
ATOM 2287 O O . ALA B 1 129 ? -6.254 7.887 -13.688 1 44 129 ALA B O 1
ATOM 2288 N N . ILE B 1 130 ? -5.883 5.914 -14.516 1 50.22 130 ILE B N 1
ATOM 2289 C CA . ILE B 1 130 ? -4.445 6.023 -14.711 1 50.22 130 ILE B CA 1
ATOM 2290 C C . ILE B 1 130 ? -4.156 6.562 -16.109 1 50.22 130 ILE B C 1
ATOM 2292 O O . ILE B 1 130 ? -4.715 6.078 -17.094 1 50.22 130 ILE B O 1
ATOM 2296 N N . LEU B 1 131 ? -3.699 7.824 -16.078 1 50.5 131 LEU B N 1
ATOM 2297 C CA . LEU B 1 131 ? -3.422 8.391 -17.391 1 50.5 131 LEU B CA 1
ATOM 2298 C C . LEU B 1 131 ? -2.025 8.008 -17.875 1 50.5 131 LEU B C 1
ATOM 2300 O O . LEU B 1 131 ? -1.065 8.062 -17.109 1 50.5 131 LEU B O 1
ATOM 2304 N N . HIS B 1 132 ? -2.041 7.367 -19.062 1 49.12 132 HIS B N 1
ATOM 2305 C CA . HIS B 1 132 ? -0.79 7.102 -19.766 1 49.12 132 HIS B CA 1
ATOM 2306 C C . HIS B 1 132 ? -0.121 8.398 -20.203 1 49.12 132 HIS B C 1
ATOM 2308 O O . HIS B 1 132 ? -0.769 9.445 -20.281 1 49.12 132 HIS B O 1
ATOM 2314 N N . ASP B 1 133 ? 1.203 8.25 -20.391 1 49.81 133 ASP B N 1
ATOM 2315 C CA . ASP B 1 133 ? 1.969 9.391 -20.875 1 49.81 133 ASP B CA 1
ATOM 2316 C C . ASP B 1 133 ? 1.348 9.961 -22.141 1 49.81 133 ASP B C 1
ATOM 2318 O O . ASP B 1 133 ? 1.401 11.172 -22.375 1 49.81 133 ASP B O 1
ATOM 2322 N N . ASN B 1 134 ? 0.835 9.078 -22.859 1 49.38 134 ASN B N 1
ATOM 2323 C CA . ASN B 1 134 ? 0.288 9.555 -24.125 1 49.38 134 ASN B CA 1
ATOM 2324 C C . ASN B 1 134 ? -1.088 10.188 -23.938 1 49.38 134 ASN B C 1
ATOM 2326 O O . ASN B 1 134 ? -1.705 10.641 -24.906 1 49.38 134 ASN B O 1
ATOM 2330 N N . GLY B 1 135 ? -1.468 10.211 -22.766 1 52.22 135 GLY B N 1
ATOM 2331 C CA . GLY B 1 135 ? -2.734 10.867 -22.484 1 52.22 135 GLY B CA 1
ATOM 2332 C C . GLY B 1 135 ? -3.908 9.906 -22.453 1 52.22 135 GLY B C 1
ATOM 2333 O O . GLY B 1 135 ? -5.023 10.297 -22.094 1 52.22 135 GLY B O 1
ATOM 2334 N N . GLU B 1 136 ? -3.67 8.703 -22.844 1 54.94 136 GLU B N 1
ATOM 2335 C CA . GLU B 1 136 ? -4.773 7.75 -22.891 1 54.94 136 GLU B CA 1
ATOM 2336 C C . GLU B 1 136 ? -5.066 7.191 -21.5 1 54.94 136 GLU B C 1
ATOM 2338 O O . GLU B 1 136 ? -4.148 6.809 -20.766 1 54.94 136 GLU B O 1
ATOM 2343 N N . PRO B 1 137 ? -6.383 7.316 -21.125 1 59.34 137 PRO B N 1
ATOM 2344 C CA . PRO B 1 137 ? -6.754 6.762 -19.812 1 59.34 137 PRO B CA 1
ATOM 2345 C C . PRO B 1 137 ? -6.758 5.234 -19.797 1 59.34 137 PRO B C 1
ATOM 2347 O O . PRO B 1 137 ? -7.105 4.605 -20.797 1 59.34 137 PRO B O 1
ATOM 2350 N N . ILE B 1 1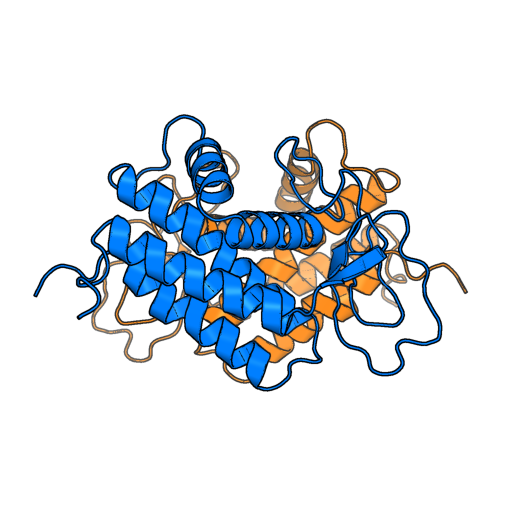38 ? -6.031 4.703 -18.812 1 64.12 138 ILE B N 1
ATOM 2351 C CA . ILE B 1 138 ? -6.148 3.264 -18.609 1 64.12 138 ILE B CA 1
ATOM 2352 C C . ILE B 1 138 ? -7.262 2.977 -17.609 1 64.12 138 ILE B C 1
ATOM 2354 O O . ILE B 1 138 ? -7.277 3.535 -16.5 1 64.12 138 ILE B O 1
ATOM 2358 N N . ASP B 1 139 ? -8.219 2.23 -18.094 1 71.94 139 ASP B N 1
ATOM 2359 C CA . ASP B 1 139 ? -9.305 1.768 -17.234 1 71.94 139 ASP B CA 1
ATOM 2360 C C . ASP B 1 139 ? -8.781 0.847 -16.125 1 71.94 139 ASP B C 1
ATOM 2362 O O . ASP B 1 139 ? -8.078 -0.127 -16.406 1 71.94 139 ASP B O 1
ATOM 2366 N N . ILE B 1 140 ? -9.109 1.155 -14.836 1 78 140 ILE B N 1
ATOM 2367 C CA . ILE B 1 140 ? -8.625 0.4 -13.688 1 78 140 ILE B CA 1
ATOM 2368 C C . ILE B 1 140 ? -9.117 -1.043 -13.773 1 78 140 ILE B C 1
ATOM 2370 O O . ILE B 1 140 ? -8.398 -1.975 -13.414 1 78 140 ILE B O 1
ATOM 2374 N N . GLY B 1 141 ? -10.375 -1.186 -14.25 1 83.25 141 GLY B N 1
ATOM 2375 C CA . GLY B 1 141 ? -10.898 -2.531 -14.422 1 83.25 141 GLY B CA 1
ATOM 2376 C C . GLY B 1 141 ? -10.078 -3.379 -15.367 1 83.25 141 GLY B C 1
ATOM 2377 O O . GLY B 1 141 ? -9.781 -4.543 -15.078 1 83.25 141 GLY B O 1
ATOM 2378 N N . THR B 1 142 ? -9.703 -2.795 -16.438 1 84.25 142 THR B N 1
ATOM 2379 C CA . THR B 1 142 ? -8.867 -3.488 -17.406 1 84.25 142 THR B CA 1
ATOM 2380 C C . THR B 1 142 ? -7.484 -3.777 -16.828 1 84.25 142 THR B C 1
ATOM 2382 O O . THR B 1 142 ? -6.961 -4.883 -16.984 1 84.25 142 THR B O 1
ATOM 2385 N N . LEU B 1 143 ? -6.906 -2.758 -16.188 1 85.19 143 LEU B N 1
ATOM 2386 C CA . LEU B 1 143 ? -5.598 -2.902 -15.562 1 85.19 143 LEU B CA 1
ATOM 2387 C C . LEU B 1 143 ? -5.586 -4.078 -14.594 1 85.19 143 LEU B C 1
ATOM 2389 O O . LEU B 1 143 ? -4.691 -4.926 -14.648 1 85.19 143 LEU B O 1
ATOM 2393 N N . ILE B 1 144 ? -6.617 -4.176 -13.758 1 91 144 ILE B N 1
ATOM 2394 C CA . ILE B 1 144 ? -6.695 -5.203 -12.727 1 91 144 ILE B CA 1
ATOM 2395 C C . ILE B 1 144 ? -6.934 -6.566 -13.383 1 91 144 ILE B C 1
ATOM 2397 O O . ILE B 1 144 ? -6.289 -7.555 -13.023 1 91 144 ILE B O 1
ATOM 2401 N N . ARG B 1 145 ? -7.801 -6.594 -14.336 1 93.5 145 ARG B N 1
ATOM 2402 C CA . ARG B 1 145 ? -8.109 -7.852 -15.016 1 93.5 145 ARG B CA 1
ATOM 2403 C C . ARG B 1 145 ? -6.867 -8.422 -15.695 1 93.5 145 ARG B C 1
ATOM 2405 O O . ARG B 1 145 ? -6.535 -9.594 -15.508 1 93.5 145 ARG B O 1
ATOM 2412 N N . GLU B 1 146 ? -6.195 -7.637 -16.438 1 92.75 146 GLU B N 1
ATOM 2413 C CA . GLU B 1 146 ? -5.008 -8.094 -17.172 1 92.75 146 GLU B CA 1
ATOM 2414 C C . GLU B 1 146 ? -3.896 -8.492 -16.203 1 92.75 146 GLU B C 1
ATOM 2416 O O . GLU B 1 146 ? -3.164 -9.453 -16.453 1 92.75 146 GLU B O 1
ATOM 2421 N N . ALA B 1 147 ? -3.791 -7.785 -15.18 1 95.75 147 ALA B N 1
ATOM 2422 C CA . ALA B 1 147 ? -2.785 -8.117 -14.172 1 95.75 147 ALA B CA 1
ATOM 2423 C C . ALA B 1 147 ? -3.072 -9.477 -13.539 1 95.75 147 ALA B C 1
ATOM 2425 O O . ALA B 1 147 ? -2.156 -10.273 -13.336 1 95.75 147 ALA B O 1
ATOM 2426 N N . MET B 1 148 ? -4.336 -9.734 -13.25 1 98 148 MET B N 1
ATOM 2427 C CA . MET B 1 148 ? -4.676 -10.992 -12.594 1 98 148 MET B CA 1
ATOM 2428 C C . MET B 1 148 ? -4.523 -12.164 -13.562 1 98 148 MET B C 1
ATOM 2430 O O . MET B 1 148 ? -4.148 -13.266 -13.156 1 98 148 MET B O 1
ATOM 2434 N N . GLU B 1 149 ? -4.789 -11.922 -14.812 1 97.56 149 GLU B N 1
ATOM 2435 C CA . GLU B 1 149 ? -4.5 -12.938 -15.82 1 97.56 149 GLU B CA 1
ATOM 2436 C C . GLU B 1 149 ? -3.002 -13.227 -15.898 1 97.56 149 GLU B C 1
ATOM 2438 O O . GLU B 1 149 ? -2.592 -14.391 -15.992 1 97.56 149 GLU B O 1
ATOM 2443 N N . ALA B 1 150 ? -2.225 -12.172 -15.898 1 97.62 150 ALA B N 1
ATOM 2444 C CA . ALA B 1 150 ? -0.771 -12.312 -15.914 1 97.62 150 ALA B CA 1
ATOM 2445 C C . ALA B 1 150 ? -0.282 -13.094 -14.703 1 97.62 150 ALA B C 1
ATOM 2447 O O . ALA B 1 150 ? 0.564 -13.984 -14.828 1 97.62 150 ALA B O 1
ATOM 2448 N N . TRP B 1 151 ? -0.856 -12.773 -13.555 1 98 151 TRP B N 1
ATOM 2449 C CA . TRP B 1 151 ? -0.454 -13.5 -12.352 1 98 151 TRP B CA 1
ATOM 2450 C C . TRP B 1 151 ? -0.846 -14.969 -12.438 1 98 151 TRP B C 1
ATOM 2452 O O . TRP B 1 151 ? -0.102 -15.844 -11.992 1 98 151 TRP B O 1
ATOM 2462 N N . ASP B 1 152 ? -2.02 -15.203 -12.969 1 96.75 152 ASP B N 1
ATOM 2463 C CA . ASP B 1 152 ? -2.414 -16.594 -13.148 1 96.75 152 ASP B CA 1
ATOM 2464 C C . ASP B 1 152 ? -1.394 -17.359 -13.992 1 96.75 152 ASP B C 1
ATOM 2466 O O . ASP B 1 152 ? -0.952 -18.438 -13.617 1 96.75 152 ASP B O 1
ATOM 2470 N N . ARG B 1 153 ? -0.962 -16.781 -15.047 1 96.94 153 ARG B N 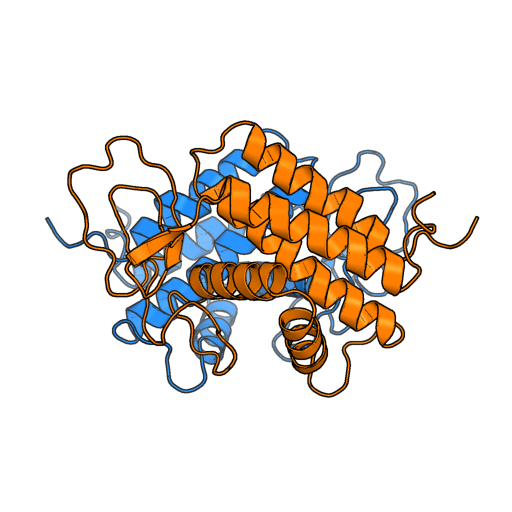1
ATOM 2471 C CA . ARG B 1 153 ? 0.037 -17.391 -15.906 1 96.94 153 ARG B CA 1
ATOM 2472 C C . ARG B 1 153 ? 1.356 -17.594 -15.172 1 96.94 153 ARG B C 1
ATOM 2474 O O . ARG B 1 153 ? 1.956 -18.656 -15.227 1 96.94 153 ARG B O 1
ATOM 2481 N N . GLU B 1 154 ? 1.775 -16.547 -14.461 1 96.94 154 GLU B N 1
ATOM 2482 C CA . GLU B 1 154 ? 3.064 -16.594 -13.773 1 96.94 154 GLU B CA 1
ATOM 2483 C C . GLU B 1 154 ? 3.055 -17.609 -12.641 1 96.94 154 GLU B C 1
ATOM 2485 O O . GLU B 1 154 ? 4.031 -18.344 -12.445 1 96.94 154 GLU B O 1
ATOM 2490 N N . LEU B 1 155 ? 1.926 -17.656 -11.922 1 96.12 155 LEU B N 1
ATOM 2491 C CA . LEU B 1 155 ? 1.838 -18.594 -10.805 1 96.12 155 LEU B CA 1
ATOM 2492 C C . LEU B 1 155 ? 1.785 -20.031 -11.312 1 96.12 155 LEU B C 1
ATOM 2494 O O . LEU B 1 155 ? 2.314 -20.938 -10.664 1 96.12 155 LEU B O 1
ATOM 2498 N N . HIS B 1 156 ? 1.2 -20.203 -12.43 1 95.56 156 HIS B N 1
ATOM 2499 C CA . HIS B 1 156 ? 1.261 -21.516 -13.07 1 95.56 156 HIS B CA 1
ATOM 2500 C C . HIS B 1 156 ? 2.684 -21.844 -13.508 1 95.56 156 HIS B C 1
ATOM 2502 O O . HIS B 1 156 ? 3.174 -22.953 -13.242 1 95.56 156 HIS B O 1
ATOM 2508 N N . ARG B 1 157 ? 3.264 -20.922 -14.172 1 94.94 157 ARG B N 1
ATOM 2509 C CA . ARG B 1 157 ? 4.617 -21.125 -14.68 1 94.94 157 ARG B CA 1
ATOM 2510 C C . ARG B 1 157 ? 5.578 -21.5 -13.555 1 94.94 157 ARG B C 1
ATOM 2512 O O . ARG B 1 157 ? 6.445 -22.359 -13.734 1 94.94 157 ARG B O 1
ATOM 2519 N N . LEU B 1 158 ? 5.406 -20.891 -12.461 1 94.19 158 LEU B N 1
ATOM 2520 C CA . LEU B 1 158 ? 6.328 -21.062 -11.344 1 94.19 158 LEU B CA 1
ATOM 2521 C C . LEU B 1 158 ? 5.934 -22.281 -10.5 1 94.19 158 LEU B C 1
ATOM 2523 O O . LEU B 1 158 ? 6.621 -22.609 -9.531 1 94.19 158 LEU B O 1
ATOM 2527 N N . GLY B 1 159 ? 4.766 -22.875 -10.75 1 92.25 159 GLY B N 1
ATOM 2528 C CA . GLY B 1 159 ? 4.387 -24.125 -10.109 1 92.25 159 GLY B CA 1
ATOM 2529 C C . GLY B 1 159 ? 3.545 -23.922 -8.867 1 92.25 159 GLY B C 1
ATOM 2530 O O . GLY B 1 159 ? 3.387 -24.844 -8.062 1 92.25 159 GLY B O 1
ATOM 2531 N N . TYR B 1 160 ? 3.121 -22.703 -8.648 1 91.38 160 TYR B N 1
ATOM 2532 C CA . TYR B 1 160 ? 2.285 -22.453 -7.48 1 91.38 160 TYR B CA 1
ATOM 2533 C C . TYR B 1 160 ? 0.862 -22.953 -7.719 1 91.38 160 TYR B C 1
ATOM 2535 O O . TYR B 1 160 ? 0.128 -23.219 -6.766 1 91.38 160 TYR B O 1
ATOM 2543 N N . LEU B 1 161 ? 0.384 -22.906 -8.938 1 91.75 161 LEU B N 1
ATOM 2544 C CA . LEU B 1 161 ? -0.937 -23.375 -9.336 1 91.75 161 LEU B CA 1
ATOM 2545 C C . LEU B 1 161 ? -0.823 -24.594 -10.25 1 91.75 161 LEU B C 1
ATOM 2547 O O . LEU B 1 161 ? 0.171 -24.75 -10.961 1 91.75 161 LEU B O 1
ATOM 2551 N N . PRO B 1 162 ? -1.769 -25.453 -10.008 1 87.5 162 PRO B N 1
ATOM 2552 C CA . PRO B 1 162 ? -1.739 -26.609 -10.906 1 87.5 162 PRO B CA 1
ATOM 2553 C C . PRO B 1 162 ? -1.887 -26.234 -12.375 1 87.5 162 PRO B C 1
ATOM 2555 O O . PRO B 1 162 ? -2.4 -25.156 -12.688 1 87.5 162 PRO B O 1
ATOM 2558 N N . PRO B 1 163 ? -1.229 -27.094 -13.289 1 79.75 163 PRO B N 1
ATOM 2559 C CA . PRO B 1 163 ? -1.353 -26.797 -14.719 1 79.75 163 PRO B CA 1
ATOM 2560 C C . PRO B 1 163 ? -2.803 -26.609 -15.156 1 79.75 163 PRO B C 1
ATOM 2562 O O . PRO B 1 163 ? -3.713 -27.203 -14.57 1 79.75 163 PRO B O 1
ATOM 2565 N N . ALA B 1 164 ? -3.008 -25.531 -15.828 1 64.44 164 ALA B N 1
ATOM 2566 C CA . ALA B 1 164 ? -4.352 -25.328 -16.359 1 64.44 164 ALA B CA 1
ATOM 2567 C C . ALA B 1 164 ? -4.832 -26.562 -17.109 1 64.44 164 ALA B C 1
ATOM 2569 O O . ALA B 1 164 ? -4.051 -27.219 -17.812 1 64.44 164 ALA B O 1
ATOM 2570 N N . GLU B 1 165 ? -5.816 -27.281 -16.688 1 54.69 165 GLU B N 1
ATOM 2571 C CA . GLU B 1 165 ? -6.348 -28.375 -17.5 1 54.69 165 GLU B CA 1
ATOM 2572 C C . GLU B 1 165 ? -6.727 -27.891 -18.891 1 54.69 165 GLU B C 1
ATOM 2574 O O . GLU B 1 165 ? -7.09 -26.719 -19.078 1 54.69 165 GLU B O 1
#

Sequence (330 aa):
MRAAVVPIAFRDEFVLPAIEFWREQPNQPVRAACAISQIDILAEVVAIDQSGGQLPRGGAGPFRDDLGQREPALARIRDAHDSHKHGHLSRRSATEISEGQRAYRSAGTAVFLGRGVHRSRFFGRTSTAILHDNGEPIDIGTLIREAMEAWDRELHRLGYLPPAEMRAAVVPIAFRDEFVLPAIEFWREQPNQPVRAACAISQIDILAEVVAIDQSGGQLPRGGAGPFRDDLGQREPALARIRDAHDSHKHGHLSRRSATEISEGQRAYRSAGTAVFLGRGVHRSRFFGRTSTAILHDNGEPIDIGTLIREAMEAWDRELHRLGYLPPAE

Organism: Methylorubrum extorquens (strain ATCC 14718 / DSM 1338 / JCM 2805 / NCIMB 9133 / AM1) (NCBI:txid272630)